Protein AF-A0A7S1MJF2-F1 (afdb_monomer)

pLDDT: mean 75.78, std 15.97, range [40.0, 96.31]

Sequence (184 aa):
GAPPPVQAIAEEGKEIEGSLAHVPQQLCPAKFTMPRGRCVLVLGGFDGRFGLASTELLQSPADPEAEPTFTLGPKMFAQHKACMAEHLVRQHSVLVPLSERWEESVELLSLATMKFRRCPMAPRSGGRRFQRIGCTSVHLDPTRIMVVGGHQQDGSKGDILVTTDILTQLPGASLKMAFAEGPR

Secondary structure (DSSP, 8-state):
-PPPPPPP-------------------PPEEEE-TTSSEEEEE--B-SSSBB--EEEEEPPSSTTSPPEEEE-PPPSS-BSS---EEEGGGTEEEEE--SSS--EEEEEETTTTEEEEEEPPPPTTS-----BS-EEEEEETTEEEEE--EEEETTEEEEP--EEEEEEPGGG-EEEEE-PPP-

Organism: Alexandrium catenella (NCBI:txid2925)

Foldseek 3Di:
DDDDDDDDDDDDDDDPPDPPDPPPPQQAWAWDQQPVRFWIKTAWADPPPWTAQWIWIWGHDPDVPDDIDIDTADGHPAGATNWYWDALPVQRWIWTDDDPDQQQWIWIQRPVVSDIDTAHEDADDPRDGDDFHNWYWDDPDNFKIKIAWGWDDPDPDTHTDRAIKIWGQDPPRHIYIDGDGDDD

Mean predicted aligned error: 10.36 Å

Solvent-accessible surface area (backbone atoms only — not comparable to full-atom values): 10786 Å² total; per-residue (Å²): 133,83,84,81,84,84,81,82,80,82,77,83,82,74,83,75,90,63,81,78,69,83,69,78,78,80,42,49,49,16,66,33,75,41,100,83,78,40,38,34,42,36,36,38,8,52,82,87,83,48,48,27,30,53,25,34,34,38,33,54,52,93,49,90,90,51,76,68,46,78,43,84,45,56,63,51,96,52,39,16,46,24,29,44,53,44,81,34,65,80,65,52,22,37,42,34,57,43,39,87,56,94,59,54,38,34,40,36,32,31,67,90,73,59,41,68,43,81,33,65,49,68,80,45,92,84,75,55,78,80,52,53,38,63,42,49,74,46,80,74,51,61,45,31,35,36,38,40,39,24,28,30,77,65,80,93,55,64,47,76,38,91,46,35,36,34,43,32,54,44,84,93,79,41,47,42,69,46,81,44,85,50,91,128

Radius of gyration: 20.45 Å; Cα contacts (8 Å, |Δi|>4): 393; chains: 1; bounding box: 60×44×56 Å

Structure (mmCIF, N/CA/C/O backbone):
data_AF-A0A7S1MJF2-F1
#
_entry.id   AF-A0A7S1MJF2-F1
#
loop_
_atom_site.group_PDB
_atom_site.id
_atom_site.type_symbol
_atom_site.label_atom_id
_atom_site.label_alt_id
_atom_site.label_comp_id
_atom_site.label_asym_id
_atom_site.label_entity_id
_atom_site.label_seq_id
_atom_site.pdbx_PDB_ins_code
_atom_site.Cartn_x
_atom_site.Cartn_y
_atom_site.Cartn_z
_atom_site.occupancy
_atom_site.B_iso_or_equiv
_atom_site.auth_seq_id
_atom_site.auth_comp_id
_atom_site.auth_asym_id
_atom_site.auth_atom_id
_atom_site.pdbx_PDB_model_num
ATOM 1 N N . GLY A 1 1 ? -46.650 7.176 -35.014 1.00 50.06 1 GLY A N 1
ATOM 2 C CA . GLY A 1 1 ? -45.814 8.231 -35.613 1.00 50.06 1 GLY A CA 1
ATOM 3 C C . GLY A 1 1 ? -44.376 7.920 -35.286 1.00 50.06 1 GLY A C 1
ATOM 4 O O . GLY A 1 1 ? -44.104 7.637 -34.127 1.00 50.06 1 GLY A O 1
ATOM 5 N N . ALA A 1 2 ? -43.504 7.860 -36.288 1.00 42.88 2 ALA A N 1
ATOM 6 C CA . ALA A 1 2 ? -42.084 7.588 -36.076 1.00 42.88 2 ALA A CA 1
ATOM 7 C C . ALA A 1 2 ? -41.372 8.837 -35.511 1.00 42.88 2 ALA A C 1
ATOM 9 O O . ALA A 1 2 ? -41.779 9.951 -35.854 1.00 42.88 2 ALA A O 1
ATOM 10 N N . PRO A 1 3 ? -40.350 8.675 -34.652 1.00 49.16 3 PRO A N 1
ATOM 11 C CA . PRO A 1 3 ? -39.577 9.798 -34.130 1.00 49.16 3 PRO A CA 1
ATOM 12 C C . PRO A 1 3 ? -38.726 10.449 -35.237 1.00 49.16 3 PRO A C 1
ATOM 14 O O . PRO A 1 3 ? -38.330 9.763 -36.184 1.00 49.16 3 PRO A O 1
ATOM 17 N N . PRO A 1 4 ? -38.445 11.761 -35.143 1.00 47.94 4 PRO A N 1
ATOM 18 C CA . PRO A 1 4 ? -37.639 12.458 -36.136 1.00 47.94 4 PRO A CA 1
ATOM 19 C C . PRO A 1 4 ? -36.162 12.026 -36.063 1.00 47.94 4 PRO A C 1
ATOM 21 O O . PRO A 1 4 ? -35.693 11.600 -35.004 1.00 47.94 4 PRO A O 1
ATOM 24 N N . PRO A 1 5 ? -35.416 12.136 -37.176 1.00 50.84 5 PRO A N 1
ATOM 25 C CA . PRO A 1 5 ? -34.014 11.750 -37.222 1.00 50.84 5 PRO A CA 1
ATOM 26 C C . PRO A 1 5 ? -33.146 12.735 -36.429 1.00 50.84 5 PRO A C 1
ATOM 28 O O . PRO A 1 5 ? -33.300 13.952 -36.536 1.00 50.84 5 PRO A O 1
ATOM 31 N N . VAL A 1 6 ? -32.211 12.190 -35.650 1.00 40.44 6 VAL A N 1
ATOM 32 C CA . VAL A 1 6 ? -31.196 12.951 -34.914 1.00 40.44 6 VAL A CA 1
ATOM 33 C C . VAL A 1 6 ? -30.112 13.387 -35.899 1.00 40.44 6 VAL A C 1
ATOM 35 O O . VAL A 1 6 ? -29.451 12.546 -36.506 1.00 40.44 6 VAL A O 1
ATOM 38 N N . GLN A 1 7 ? -29.931 14.696 -36.071 1.00 44.62 7 GLN A N 1
ATOM 39 C CA . GLN A 1 7 ? -28.803 15.246 -36.821 1.00 44.62 7 GLN A CA 1
ATOM 40 C C . GLN A 1 7 ? -27.549 15.208 -35.940 1.00 44.62 7 GLN A C 1
ATOM 42 O O . GLN A 1 7 ? -27.509 15.830 -34.880 1.00 44.62 7 GLN A O 1
ATOM 47 N N . ALA A 1 8 ? -26.536 14.457 -36.370 1.00 45.78 8 ALA A N 1
ATOM 48 C CA . ALA A 1 8 ? -25.221 14.458 -35.746 1.00 45.78 8 ALA A CA 1
ATOM 49 C C . ALA A 1 8 ? -24.462 15.719 -36.176 1.00 45.78 8 ALA A C 1
ATOM 51 O O . ALA A 1 8 ? -24.170 15.902 -37.358 1.00 45.78 8 ALA A O 1
ATOM 52 N N . ILE A 1 9 ? -24.156 16.587 -35.215 1.00 41.50 9 ILE A N 1
ATOM 53 C CA . ILE A 1 9 ? -23.247 17.715 -35.406 1.00 41.50 9 ILE A CA 1
ATOM 54 C C . ILE A 1 9 ? -21.837 17.165 -35.181 1.00 41.50 9 ILE A C 1
ATOM 56 O O . ILE A 1 9 ? -21.476 16.813 -34.060 1.00 41.50 9 ILE A O 1
ATOM 60 N N . ALA A 1 10 ? -21.069 17.024 -36.258 1.00 47.03 10 ALA A N 1
ATOM 61 C CA . ALA A 1 10 ? -19.642 16.750 -36.182 1.00 47.03 10 ALA A CA 1
ATOM 62 C C . ALA A 1 10 ? -18.919 18.086 -35.964 1.00 47.03 10 ALA A C 1
ATOM 64 O O . ALA A 1 10 ? -18.767 18.863 -36.903 1.00 47.03 10 ALA A O 1
ATOM 65 N N . GLU A 1 11 ? -18.516 18.376 -34.727 1.00 45.34 11 GLU A N 1
ATOM 66 C CA . GLU A 1 11 ? -17.557 19.451 -34.469 1.00 45.34 11 GLU A CA 1
ATOM 67 C C . GLU A 1 11 ? -16.138 18.909 -34.682 1.00 45.34 11 GLU A C 1
ATOM 69 O O . GLU A 1 11 ? -15.690 17.991 -33.992 1.00 45.34 11 GLU A O 1
ATOM 74 N N . GLU A 1 12 ? -15.446 19.459 -35.681 1.00 48.69 12 GLU A N 1
ATOM 75 C CA . GLU A 1 12 ? -14.027 19.216 -35.932 1.00 48.69 12 GLU A CA 1
ATOM 76 C C . GLU A 1 12 ? -13.197 19.671 -34.723 1.00 48.69 12 GLU A C 1
ATOM 78 O O . GLU A 1 12 ? -13.148 20.853 -34.372 1.00 48.69 12 GLU A O 1
ATOM 83 N N . GLY A 1 13 ? -12.532 18.707 -34.084 1.00 40.56 13 GLY A N 1
ATOM 84 C CA . GLY A 1 13 ? -11.628 18.937 -32.965 1.00 40.56 13 GLY A CA 1
ATOM 85 C C . GLY A 1 13 ? -10.406 19.738 -33.402 1.00 40.56 13 GLY A C 1
ATOM 86 O O . GLY A 1 13 ? -9.494 19.212 -34.034 1.00 40.56 13 GLY A O 1
ATOM 87 N N . LYS A 1 14 ? -10.380 21.018 -33.037 1.00 42.88 14 LYS A N 1
ATOM 88 C CA . LYS A 1 14 ? -9.203 21.874 -33.165 1.00 42.88 14 LYS A CA 1
ATOM 89 C C . LYS A 1 14 ? -8.199 21.476 -32.082 1.00 42.88 14 LYS A C 1
ATOM 91 O O . LYS A 1 14 ? -8.478 21.627 -30.894 1.00 42.88 14 LYS A O 1
ATOM 96 N N . GLU A 1 15 ? -7.055 20.946 -32.496 1.00 45.44 15 GLU A N 1
ATOM 97 C CA . GLU A 1 15 ? -5.956 20.565 -31.610 1.00 45.44 15 GLU A CA 1
ATOM 98 C C . GLU A 1 15 ? -5.414 21.829 -30.919 1.00 45.44 15 GLU A C 1
ATOM 100 O O . GLU A 1 15 ? -4.839 22.717 -31.550 1.00 45.44 15 GLU A O 1
ATOM 105 N N . ILE A 1 16 ? -5.686 21.969 -29.620 1.00 41.56 16 ILE A N 1
ATOM 106 C CA . ILE A 1 16 ? -5.152 23.066 -28.814 1.00 41.56 16 ILE A CA 1
ATOM 107 C C . ILE A 1 16 ? -3.738 22.653 -28.405 1.00 41.56 16 ILE A C 1
ATOM 109 O O . ILE A 1 16 ? -3.563 21.924 -27.430 1.00 41.56 16 ILE A O 1
ATOM 113 N N . GLU A 1 17 ? -2.726 23.142 -29.127 1.00 43.41 17 GLU A N 1
ATOM 114 C CA . GLU A 1 17 ? -1.324 23.162 -28.682 1.00 43.41 17 GLU A CA 1
ATOM 115 C C . GLU A 1 17 ? -1.162 24.148 -27.509 1.00 43.41 17 GLU A C 1
ATOM 117 O O . GLU A 1 17 ? -0.499 25.183 -27.576 1.00 43.41 17 GLU A O 1
ATOM 122 N N . GLY A 1 18 ? -1.832 23.853 -26.399 1.00 40.81 18 GLY A N 1
ATOM 123 C CA . GLY A 1 18 ? -1.566 24.481 -25.122 1.00 40.81 18 GLY A CA 1
ATOM 124 C C . GLY A 1 18 ? -0.350 23.796 -24.528 1.00 40.81 18 GLY A C 1
ATOM 125 O O . GLY A 1 18 ? -0.414 22.614 -24.200 1.00 40.81 18 GLY A O 1
ATOM 126 N N . SER A 1 19 ? 0.752 24.534 -24.379 1.00 46.97 19 SER A N 1
ATOM 127 C CA . SER A 1 19 ? 1.837 24.168 -23.466 1.00 46.97 19 SER A CA 1
ATOM 128 C C . SER A 1 19 ? 1.204 23.663 -22.169 1.00 46.97 19 SER A C 1
ATOM 130 O O . SER A 1 19 ? 0.533 24.433 -21.479 1.00 46.97 19 SER A O 1
ATOM 132 N N . LEU A 1 20 ? 1.335 22.357 -21.899 1.00 44.06 20 LEU A N 1
ATOM 133 C CA . LEU A 1 20 ? 0.886 21.715 -20.668 1.00 44.06 20 LEU A CA 1
ATOM 134 C C . LEU A 1 20 ? 1.673 22.359 -19.528 1.00 44.06 20 LEU A C 1
ATOM 136 O O . LEU A 1 20 ? 2.732 21.874 -19.127 1.00 44.06 20 LEU A O 1
ATOM 140 N N . ALA A 1 21 ? 1.174 23.497 -19.043 1.00 40.00 21 ALA A N 1
ATOM 141 C CA . ALA A 1 21 ? 1.627 24.109 -17.816 1.00 40.00 21 ALA A CA 1
ATOM 142 C C . ALA A 1 21 ? 1.657 22.993 -16.776 1.00 40.00 21 ALA A C 1
ATOM 144 O O . ALA A 1 21 ? 0.694 22.235 -16.661 1.00 40.00 21 ALA A O 1
ATOM 145 N N . HIS A 1 22 ? 2.799 22.844 -16.108 1.00 48.81 22 HIS A N 1
ATOM 146 C CA . HIS A 1 22 ? 3.070 21.776 -15.159 1.00 48.81 22 HIS A CA 1
ATOM 147 C C . HIS A 1 22 ? 1.998 21.798 -14.063 1.00 48.81 22 HIS A C 1
ATOM 149 O O . HIS A 1 22 ? 2.134 22.514 -13.074 1.00 48.81 22 HIS A O 1
ATOM 155 N N . VAL A 1 23 ? 0.898 21.066 -14.264 1.00 45.78 23 VAL A N 1
ATOM 156 C CA . VAL A 1 23 ? -0.109 20.852 -13.233 1.00 45.78 23 VAL A CA 1
ATOM 157 C C . VAL A 1 23 ? 0.635 20.081 -12.153 1.00 45.78 23 VAL A C 1
ATOM 159 O O . VAL A 1 23 ? 1.106 18.977 -12.446 1.00 45.78 23 VAL A O 1
ATOM 162 N N . PRO A 1 24 ? 0.822 20.644 -10.946 1.00 54.34 24 PRO A N 1
ATOM 163 C CA . PRO A 1 24 ? 1.480 19.914 -9.882 1.00 54.34 24 PRO A CA 1
ATOM 164 C C . PRO A 1 24 ? 0.668 18.642 -9.662 1.00 54.34 24 PRO A C 1
ATOM 166 O O . PRO A 1 24 ? -0.497 18.702 -9.270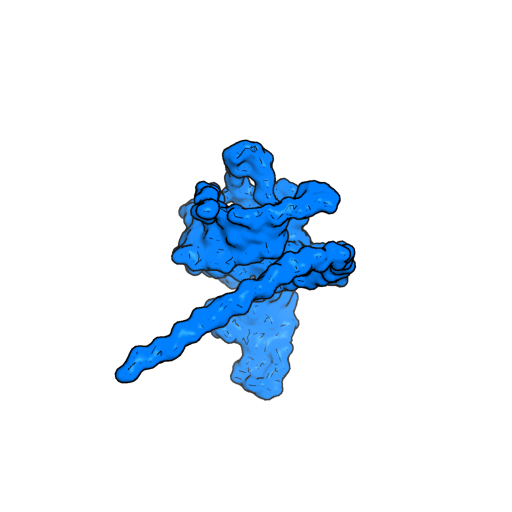 1.00 54.34 24 PRO A O 1
ATOM 169 N N . GLN A 1 25 ? 1.253 17.492 -10.003 1.00 58.00 25 GLN A N 1
ATOM 170 C CA . GLN A 1 25 ? 0.599 16.207 -9.813 1.00 58.00 25 GLN A CA 1
ATOM 171 C C . GLN A 1 25 ? 0.361 16.054 -8.313 1.00 58.00 25 GLN A C 1
ATOM 173 O O . GLN A 1 25 ? 1.292 15.825 -7.540 1.00 58.00 25 GLN A O 1
ATOM 178 N N . GLN A 1 26 ? -0.884 16.247 -7.884 1.00 60.16 26 GLN A N 1
ATOM 179 C CA . GLN A 1 26 ? -1.277 16.046 -6.501 1.00 60.16 26 GLN A CA 1
ATOM 180 C C . GLN A 1 26 ? -1.286 14.536 -6.246 1.00 60.16 26 GLN A C 1
ATOM 182 O O . GLN A 1 26 ? -2.265 13.840 -6.494 1.00 60.16 26 GLN A O 1
ATOM 187 N N . LEU A 1 27 ? -0.144 14.011 -5.810 1.00 73.50 27 LEU A N 1
ATOM 188 C CA . LEU A 1 27 ? 0.041 12.595 -5.517 1.00 73.50 27 LEU A CA 1
ATOM 189 C C . LEU A 1 27 ? -0.644 12.287 -4.179 1.00 73.50 27 LEU A C 1
ATOM 191 O O . LEU A 1 27 ? -0.117 12.591 -3.108 1.00 73.50 27 LEU A O 1
ATOM 195 N N . CYS A 1 28 ? -1.855 11.733 -4.243 1.00 77.12 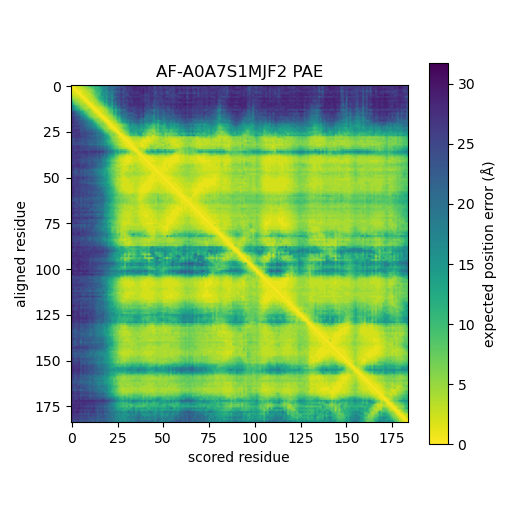28 CYS A N 1
ATOM 196 C CA . CYS A 1 28 ? -2.666 11.457 -3.060 1.00 77.12 28 CYS A CA 1
ATOM 197 C C . CYS A 1 28 ? -2.124 10.267 -2.242 1.00 77.12 28 CYS A C 1
ATOM 199 O O . CYS A 1 28 ? -1.581 9.320 -2.816 1.00 77.12 28 CYS A O 1
ATOM 201 N N . PRO A 1 29 ? -2.280 10.277 -0.906 1.00 82.06 29 PRO A N 1
ATOM 202 C CA . PRO A 1 29 ? -2.029 9.094 -0.088 1.00 82.06 29 PRO A CA 1
ATOM 203 C C . PRO A 1 29 ? -3.050 7.993 -0.403 1.00 82.06 29 PRO A C 1
ATOM 205 O O . PRO A 1 29 ? -4.180 8.286 -0.809 1.00 82.06 29 PRO A O 1
ATOM 208 N N . ALA A 1 30 ? -2.691 6.734 -0.139 1.00 85.19 30 ALA A N 1
ATOM 209 C CA . ALA A 1 30 ? -3.688 5.667 -0.165 1.00 85.19 30 ALA A CA 1
ATOM 210 C C . ALA A 1 30 ? -4.568 5.746 1.080 1.00 85.19 30 ALA A C 1
ATOM 212 O O . ALA A 1 30 ? -4.083 6.042 2.174 1.00 85.19 30 ALA A O 1
ATOM 213 N N . LYS A 1 31 ? -5.851 5.428 0.913 1.00 87.69 31 LYS A N 1
ATOM 214 C CA . LYS A 1 31 ? -6.825 5.341 2.002 1.00 87.69 31 LYS A CA 1
ATOM 215 C C . LYS A 1 31 ? -7.415 3.942 2.018 1.00 87.69 31 LYS A C 1
ATOM 217 O O . LYS A 1 31 ? -7.855 3.448 0.986 1.00 87.69 31 LYS A O 1
ATOM 222 N N . PHE A 1 32 ? -7.438 3.329 3.191 1.00 86.75 32 PHE A N 1
ATOM 223 C CA . PHE A 1 32 ? -7.916 1.971 3.385 1.00 86.75 32 PHE A CA 1
ATOM 224 C C . PHE A 1 32 ? -8.894 1.907 4.556 1.00 86.75 32 PHE A C 1
ATOM 226 O O . PHE A 1 32 ? -8.522 2.193 5.692 1.00 86.75 32 PHE A O 1
ATOM 233 N N . THR A 1 33 ? -10.138 1.501 4.311 1.00 87.88 33 THR A N 1
ATOM 234 C CA . THR A 1 33 ? -11.123 1.314 5.385 1.00 87.88 33 THR A CA 1
ATOM 235 C C . THR A 1 33 ? -10.930 -0.045 6.047 1.00 87.88 33 THR A C 1
ATOM 237 O O . THR A 1 33 ? -11.035 -1.090 5.408 1.00 87.88 33 THR A O 1
ATOM 240 N N . MET A 1 34 ? -10.688 -0.043 7.355 1.00 84.44 34 MET A N 1
ATOM 241 C CA . MET A 1 34 ? -10.517 -1.262 8.140 1.00 84.44 34 MET A CA 1
ATOM 242 C C . MET A 1 34 ? -11.833 -2.066 8.205 1.00 84.44 34 MET A C 1
ATOM 244 O O . MET A 1 34 ? -12.901 -1.460 8.305 1.00 84.44 34 MET A O 1
ATOM 248 N N . PRO A 1 35 ? -11.800 -3.416 8.272 1.00 78.50 35 PRO A N 1
ATOM 249 C CA . PRO A 1 35 ? -12.998 -4.272 8.214 1.00 78.50 35 PRO A CA 1
ATOM 250 C C . PRO A 1 35 ? -14.105 -4.011 9.254 1.00 78.50 35 PRO A C 1
ATOM 252 O O . PRO A 1 35 ? -15.201 -4.543 9.123 1.00 78.50 35 PRO A O 1
ATOM 255 N N . ARG A 1 36 ? -13.842 -3.217 10.301 1.00 79.88 36 ARG A N 1
ATOM 256 C CA . ARG A 1 36 ? -14.821 -2.836 11.339 1.00 79.88 36 ARG A CA 1
ATOM 257 C C . ARG A 1 36 ? -15.397 -1.422 11.166 1.00 79.88 36 ARG A C 1
ATOM 259 O O . ARG A 1 36 ? -16.063 -0.928 12.068 1.00 79.88 36 ARG A O 1
ATOM 266 N N . GLY A 1 37 ? -15.125 -0.756 10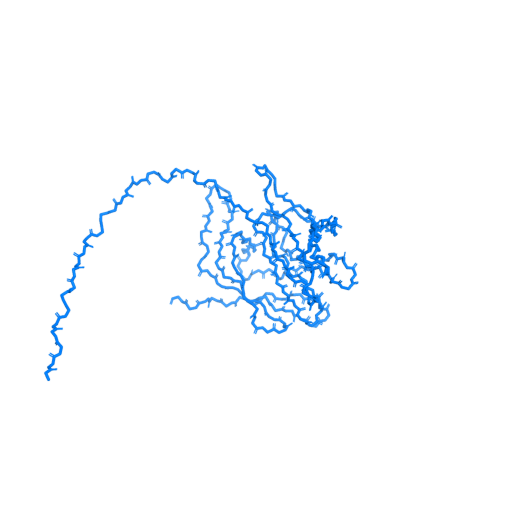.042 1.00 73.88 37 GLY A N 1
ATOM 267 C CA . GLY A 1 37 ? -15.859 0.431 9.579 1.00 73.88 37 GLY A CA 1
ATOM 268 C C . GLY A 1 37 ? -15.666 1.733 10.364 1.00 73.88 37 GLY A C 1
ATOM 269 O O . GLY A 1 37 ? -16.298 2.723 10.025 1.00 73.88 37 GLY A O 1
ATOM 270 N N . ARG A 1 38 ? -14.804 1.768 11.388 1.00 87.00 38 ARG A N 1
ATOM 271 C CA . ARG A 1 38 ? -14.543 2.979 12.199 1.00 87.00 38 ARG A CA 1
ATOM 272 C C . ARG A 1 38 ? -13.115 3.489 12.128 1.00 87.00 38 ARG A C 1
ATOM 274 O O . ARG A 1 38 ? -12.755 4.416 12.840 1.00 87.00 38 ARG A O 1
ATOM 281 N N . CYS A 1 39 ? -12.282 2.860 11.313 1.00 90.75 39 CYS A N 1
ATOM 282 C CA . CYS A 1 39 ? -10.904 3.279 11.170 1.00 90.75 39 CYS A CA 1
ATOM 283 C C . CYS A 1 39 ? -10.509 3.278 9.700 1.00 90.75 39 CYS A C 1
ATOM 285 O O . CYS A 1 39 ? -10.753 2.300 8.991 1.00 90.75 39 CYS A O 1
ATOM 287 N N . VAL A 1 40 ? -9.915 4.381 9.263 1.00 92.00 40 VAL A N 1
ATOM 288 C CA . VAL A 1 40 ? -9.300 4.530 7.952 1.00 92.00 40 VAL A CA 1
ATOM 289 C C . VAL A 1 40 ? -7.798 4.600 8.162 1.00 92.00 40 VAL A C 1
ATOM 291 O O . VAL A 1 40 ? -7.299 5.457 8.883 1.00 92.00 40 VAL A O 1
ATOM 294 N N . LEU A 1 41 ? -7.075 3.688 7.534 1.00 92.19 41 LEU A N 1
ATOM 295 C CA . LEU A 1 41 ? -5.628 3.720 7.465 1.00 92.19 41 LEU A CA 1
ATOM 296 C C . LEU A 1 41 ? -5.208 4.560 6.255 1.00 92.19 41 LEU A C 1
ATOM 298 O O . LEU A 1 41 ? -5.606 4.281 5.123 1.00 92.19 41 LEU A O 1
ATOM 302 N N . VAL A 1 42 ? -4.399 5.579 6.504 1.00 92.44 42 VAL A N 1
ATOM 303 C CA . VAL A 1 42 ? -3.786 6.452 5.504 1.00 92.44 42 VAL A CA 1
ATOM 304 C C . VAL A 1 42 ? -2.323 6.053 5.355 1.00 92.44 42 VAL A C 1
ATOM 306 O O . VAL A 1 42 ? -1.619 5.896 6.353 1.00 92.44 42 VAL A O 1
ATOM 309 N N . LEU A 1 43 ? -1.865 5.849 4.118 1.00 91.56 43 LEU A N 1
ATOM 310 C CA . LEU A 1 43 ? -0.525 5.328 3.829 1.00 91.56 43 LEU A CA 1
ATOM 311 C C . LEU A 1 43 ? 0.239 6.263 2.893 1.00 91.56 43 LEU A C 1
ATOM 313 O O . LEU A 1 43 ? -0.196 6.515 1.765 1.00 91.56 43 LEU A O 1
ATOM 317 N N . GLY A 1 44 ? 1.418 6.699 3.338 1.00 91.38 44 GLY A N 1
ATOM 318 C CA . GLY A 1 44 ? 2.366 7.472 2.541 1.00 91.38 44 GLY A CA 1
ATOM 319 C C . GLY A 1 44 ? 1.799 8.797 2.045 1.00 91.38 44 GLY A C 1
ATOM 320 O O . GLY A 1 44 ? 1.165 9.529 2.799 1.00 91.38 44 GLY A O 1
ATOM 321 N N . GLY A 1 45 ? 2.071 9.123 0.780 1.00 89.19 45 GLY A N 1
ATOM 322 C CA . GLY A 1 45 ? 1.700 10.397 0.164 1.00 89.19 45 GLY A CA 1
ATOM 323 C C . GLY A 1 45 ? 2.922 11.236 -0.204 1.00 89.19 45 GLY A C 1
ATOM 324 O O . GLY A 1 45 ? 4.054 10.756 -0.186 1.00 89.19 45 GLY A O 1
ATOM 325 N N . PHE A 1 46 ? 2.696 12.492 -0.572 1.00 87.88 46 PHE A N 1
ATOM 326 C CA . PHE A 1 46 ? 3.750 13.414 -0.987 1.00 87.88 46 PHE A CA 1
ATOM 327 C C . PHE A 1 46 ? 3.590 14.747 -0.258 1.00 87.88 46 PHE A C 1
ATOM 329 O O . PHE A 1 46 ? 2.530 15.362 -0.330 1.00 87.88 46 PHE A O 1
ATOM 336 N N . ASP A 1 47 ? 4.638 15.202 0.426 1.00 89.50 47 ASP A N 1
ATOM 337 C CA . ASP A 1 47 ? 4.630 16.466 1.183 1.00 89.50 47 ASP A CA 1
ATOM 338 C C . ASP A 1 47 ? 5.035 17.691 0.336 1.00 89.50 47 ASP A C 1
ATOM 340 O O . ASP A 1 47 ? 5.274 18.778 0.861 1.00 89.50 47 ASP A O 1
ATOM 344 N N . GLY A 1 48 ? 5.154 17.516 -0.984 1.00 88.38 48 GLY A N 1
ATOM 345 C CA . GLY A 1 48 ? 5.666 18.525 -1.912 1.00 88.38 48 GLY A CA 1
ATOM 346 C C . GLY A 1 48 ? 7.172 18.430 -2.170 1.00 88.38 48 GLY A C 1
ATOM 347 O O . GLY A 1 48 ? 7.660 19.039 -3.121 1.00 88.38 48 GLY A O 1
ATOM 348 N N . ARG A 1 49 ? 7.919 17.654 -1.375 1.00 87.81 49 ARG A N 1
ATOM 349 C CA . ARG A 1 49 ? 9.366 17.437 -1.545 1.00 87.81 49 ARG A CA 1
ATOM 350 C C . ARG A 1 49 ? 9.731 15.961 -1.620 1.00 87.81 49 ARG A C 1
ATOM 352 O O . ARG A 1 49 ? 10.478 15.560 -2.510 1.00 87.81 49 ARG A O 1
ATOM 359 N N . PHE A 1 50 ? 9.187 15.143 -0.728 1.00 86.38 50 PHE A N 1
ATOM 360 C CA . PHE A 1 50 ? 9.524 13.736 -0.566 1.00 86.38 50 PHE A CA 1
ATOM 361 C C . PHE A 1 50 ? 8.277 12.861 -0.485 1.00 86.38 50 PHE A C 1
ATOM 363 O O . PHE A 1 50 ? 7.207 13.276 -0.038 1.00 86.38 50 PHE A O 1
ATOM 370 N N . GLY A 1 51 ? 8.425 11.614 -0.937 1.00 86.12 51 GLY A N 1
ATOM 371 C CA . GLY A 1 51 ? 7.447 10.580 -0.624 1.00 86.12 51 GLY A CA 1
ATOM 372 C C . GLY A 1 51 ? 7.452 10.290 0.876 1.00 86.12 51 GLY A C 1
ATOM 373 O O . GLY A 1 51 ? 8.494 10.365 1.535 1.00 86.12 51 GLY A O 1
ATOM 374 N N . LEU A 1 52 ? 6.297 9.933 1.420 1.00 91.25 52 LEU A N 1
ATOM 375 C CA . LEU A 1 52 ? 6.148 9.642 2.839 1.00 91.25 52 LEU A CA 1
ATOM 376 C C . LEU A 1 52 ? 6.177 8.130 3.084 1.00 91.25 52 LEU A C 1
ATOM 378 O O . LEU A 1 52 ? 5.617 7.341 2.327 1.00 91.25 52 LEU A O 1
ATOM 382 N N . ALA A 1 53 ? 6.857 7.733 4.160 1.00 92.56 53 ALA A N 1
ATOM 383 C CA . ALA A 1 53 ? 6.845 6.365 4.695 1.00 92.56 53 ALA A CA 1
ATOM 384 C C . ALA A 1 53 ? 5.941 6.240 5.938 1.00 92.56 53 ALA A C 1
ATOM 386 O O . ALA A 1 53 ? 5.871 5.183 6.569 1.00 92.56 53 ALA A O 1
ATOM 387 N N . SER A 1 54 ? 5.319 7.347 6.350 1.00 93.50 54 SER A N 1
ATOM 388 C CA . SER A 1 54 ? 4.409 7.397 7.487 1.00 93.50 54 SER A CA 1
ATOM 389 C C . SER A 1 54 ? 3.085 6.726 7.149 1.00 93.50 54 SER A C 1
ATOM 391 O O . SER A 1 54 ? 2.667 6.650 5.991 1.00 93.50 54 SER A O 1
ATOM 393 N N . THR A 1 55 ? 2.421 6.251 8.194 1.00 94.69 55 THR A N 1
ATOM 394 C CA . THR A 1 55 ? 1.025 5.847 8.125 1.00 94.69 55 THR A CA 1
ATOM 395 C C . THR A 1 55 ? 0.287 6.459 9.299 1.00 94.69 55 THR A C 1
ATOM 397 O O . THR A 1 55 ? 0.879 6.718 10.351 1.00 94.69 55 THR A O 1
ATOM 400 N N . GLU A 1 56 ? -0.998 6.711 9.110 1.00 95.25 56 GLU A N 1
ATOM 401 C CA . GLU A 1 56 ? -1.861 7.304 10.122 1.00 95.25 56 GLU A CA 1
ATOM 402 C C . GLU A 1 56 ? -3.182 6.548 10.157 1.00 95.25 56 GLU A C 1
ATOM 404 O O . GLU A 1 56 ? -3.718 6.136 9.131 1.00 95.25 56 GLU A O 1
ATOM 409 N N . LEU A 1 57 ? -3.704 6.341 11.355 1.00 94.38 57 LEU A N 1
ATOM 410 C CA . LEU A 1 57 ? -5.008 5.747 11.587 1.00 94.38 57 LEU A CA 1
ATOM 411 C C . LEU A 1 57 ? -5.958 6.874 11.959 1.00 94.38 57 LEU A C 1
ATOM 413 O O . LEU A 1 57 ? -5.851 7.450 13.042 1.00 94.38 57 LEU A O 1
ATOM 417 N N . LEU A 1 58 ? -6.889 7.160 11.061 1.00 95.19 58 LEU A N 1
ATOM 418 C CA . LEU A 1 58 ? -8.024 8.026 11.311 1.00 95.19 58 LEU A CA 1
ATOM 419 C C . LEU A 1 58 ? -9.128 7.196 11.960 1.00 95.19 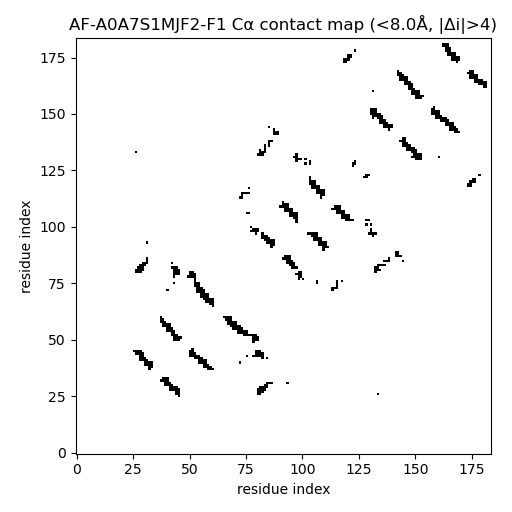58 LEU A C 1
ATOM 421 O O . LEU A 1 58 ? -9.642 6.260 11.347 1.00 95.19 58 LEU A O 1
ATOM 425 N N . GLN A 1 59 ? -9.486 7.512 13.196 1.00 94.00 59 GLN A N 1
ATOM 426 C CA . GLN A 1 59 ? -10.551 6.841 13.929 1.00 94.00 59 GLN A CA 1
ATOM 427 C C . GLN A 1 59 ? -11.795 7.726 13.945 1.00 94.00 59 GLN A C 1
ATOM 429 O O . GLN A 1 59 ? -11.759 8.865 14.404 1.00 94.00 59 GLN A O 1
ATOM 434 N N . SER A 1 60 ? -12.899 7.185 13.435 1.00 92.44 60 SER A N 1
ATOM 435 C CA . SER A 1 60 ? -14.213 7.805 13.555 1.00 92.44 60 SER A CA 1
ATOM 436 C C . SER A 1 60 ? -14.783 7.473 14.939 1.00 92.44 60 SER A C 1
ATOM 438 O O . SER A 1 60 ? -14.791 6.294 15.328 1.00 92.44 60 SER A O 1
ATOM 440 N N . PRO A 1 61 ? -15.219 8.483 15.705 1.00 91.31 61 PRO A N 1
ATOM 441 C CA . PRO A 1 61 ? -15.741 8.260 17.038 1.00 91.31 61 PRO A CA 1
ATOM 442 C C . PRO A 1 61 ? -17.089 7.539 16.991 1.00 91.31 61 PRO A C 1
ATOM 444 O O . PRO A 1 61 ? -17.775 7.484 15.973 1.00 91.31 61 PRO A O 1
ATOM 447 N N . ALA A 1 62 ? -17.456 6.923 18.116 1.00 89.50 62 ALA A N 1
ATOM 448 C CA . ALA A 1 62 ? -18.776 6.314 18.264 1.00 89.50 62 ALA A CA 1
ATOM 449 C C . ALA A 1 62 ? -19.885 7.372 18.385 1.00 89.50 62 ALA A C 1
ATOM 451 O O . ALA A 1 62 ? -21.011 7.118 17.966 1.00 89.50 62 ALA A O 1
ATOM 452 N N . ASP A 1 63 ? -19.546 8.512 18.983 1.00 92.19 63 ASP A N 1
ATOM 453 C CA . ASP A 1 63 ? -20.398 9.686 19.108 1.00 92.19 63 ASP A CA 1
ATOM 454 C C . ASP A 1 63 ? -20.250 10.547 17.841 1.00 92.19 63 ASP A C 1
ATOM 456 O O . ASP A 1 63 ? -19.119 10.930 17.533 1.00 92.19 63 ASP A O 1
ATOM 460 N N . PRO A 1 64 ? -21.331 10.827 17.089 1.00 90.19 64 PRO A N 1
ATOM 461 C CA . PRO A 1 64 ? -21.261 11.657 15.888 1.00 90.19 64 PRO A CA 1
ATOM 462 C C . PRO A 1 64 ? -20.843 13.110 16.159 1.00 90.19 64 PRO A C 1
ATOM 464 O O . PRO A 1 64 ? -20.387 13.766 15.228 1.00 90.19 64 PRO A O 1
ATOM 467 N N . GLU A 1 65 ? -20.971 13.599 17.396 1.00 94.75 65 GLU A N 1
ATOM 468 C CA . GLU A 1 65 ? -20.572 14.961 17.781 1.00 94.75 65 GLU A CA 1
ATOM 469 C C . GLU A 1 65 ? -19.097 15.054 18.199 1.00 94.75 65 GLU A C 1
ATOM 471 O O . GLU A 1 65 ? -18.557 16.146 18.375 1.00 94.75 65 GLU A O 1
ATOM 476 N N . ALA A 1 66 ? -18.423 13.916 18.382 1.00 95.00 66 ALA A N 1
ATOM 477 C CA . ALA A 1 66 ? -17.005 13.904 18.697 1.00 95.00 66 ALA A CA 1
ATOM 478 C C . ALA A 1 66 ? -16.149 14.083 17.432 1.00 95.00 66 ALA A C 1
ATOM 480 O O . ALA A 1 66 ? -16.485 13.622 16.341 1.00 95.00 66 ALA A O 1
ATOM 481 N N . GLU A 1 67 ? -14.987 14.709 17.600 1.00 95.06 67 GLU A N 1
ATOM 482 C CA . GLU A 1 67 ? -14.007 14.889 16.528 1.00 95.06 67 GLU A CA 1
ATOM 483 C C . GLU A 1 67 ? -13.260 13.577 16.225 1.00 95.06 67 GLU A C 1
ATOM 485 O O . GLU A 1 67 ? -12.943 12.807 17.144 1.00 95.06 67 GLU A O 1
ATOM 490 N N . PRO A 1 68 ? -12.930 13.296 14.952 1.00 94.31 68 PRO A N 1
ATOM 491 C CA . PRO A 1 68 ? -12.116 12.148 14.607 1.00 94.31 68 PRO A CA 1
ATOM 492 C C . PRO A 1 68 ? -10.677 12.324 15.096 1.00 94.31 68 PRO A C 1
ATOM 494 O O . PRO A 1 68 ? -10.108 13.415 15.074 1.00 94.31 68 PRO A O 1
ATOM 497 N N . THR A 1 69 ? -10.057 11.225 15.518 1.00 96.31 69 THR A N 1
ATOM 498 C CA . THR A 1 69 ? -8.691 11.243 16.049 1.00 96.31 69 THR A CA 1
ATOM 499 C C . THR A 1 69 ? -7.716 10.613 15.067 1.00 96.31 69 THR A C 1
ATOM 501 O O . THR A 1 69 ? -8.014 9.614 14.410 1.00 96.31 69 THR A O 1
ATOM 504 N N . PHE A 1 70 ? -6.522 11.197 14.976 1.00 95.69 70 PHE A N 1
ATOM 505 C CA . PHE A 1 70 ? -5.407 10.632 14.228 1.00 95.69 70 PHE A CA 1
ATOM 506 C C . PHE A 1 70 ? -4.415 10.007 15.199 1.00 95.69 70 PHE A C 1
ATOM 508 O O . PHE A 1 70 ? -4.013 10.621 16.187 1.00 95.69 70 PHE A O 1
ATOM 515 N N . THR A 1 71 ? -4.000 8.781 14.905 1.00 96.06 71 THR A N 1
ATOM 516 C CA . THR A 1 71 ? -2.918 8.113 15.630 1.00 96.06 71 THR A CA 1
ATOM 517 C C . THR A 1 71 ? -1.853 7.650 14.652 1.00 96.06 71 THR A C 1
ATOM 519 O O . THR A 1 71 ? -2.155 7.259 13.524 1.00 96.06 71 THR A O 1
ATOM 522 N N . LEU A 1 72 ? -0.589 7.709 15.073 1.00 96.06 72 LEU A N 1
ATOM 523 C CA . LEU A 1 72 ? 0.514 7.232 14.247 1.00 96.06 72 LEU A CA 1
ATOM 524 C C . LEU A 1 72 ? 0.388 5.721 14.050 1.00 96.06 72 LEU A C 1
ATOM 526 O O . LEU A 1 72 ? 0.268 4.960 15.011 1.00 96.06 72 LEU A O 1
ATOM 530 N N . GLY A 1 73 ? 0.421 5.297 12.792 1.00 94.12 73 GLY A N 1
ATOM 531 C CA . GLY A 1 73 ? 0.464 3.894 12.419 1.00 94.12 73 GLY A CA 1
ATOM 532 C C . GLY A 1 73 ? 1.900 3.369 12.286 1.00 94.12 73 GLY A C 1
ATOM 533 O O . GLY A 1 73 ? 2.880 4.082 12.536 1.00 94.12 73 GLY A O 1
ATOM 534 N N . PRO A 1 74 ? 2.060 2.097 11.892 1.00 94.12 74 PRO A N 1
ATOM 535 C CA . PRO A 1 74 ? 3.373 1.519 11.642 1.00 94.12 74 PRO A CA 1
ATOM 536 C C . PRO A 1 74 ? 4.068 2.183 10.454 1.00 94.12 74 PRO A C 1
ATOM 538 O O . PRO A 1 74 ? 3.442 2.550 9.464 1.00 94.12 74 PRO A O 1
ATOM 541 N N . LYS A 1 75 ? 5.391 2.301 10.519 1.00 93.62 75 LYS A N 1
ATOM 542 C CA . LYS A 1 75 ? 6.179 2.880 9.428 1.00 93.62 75 LYS A CA 1
ATOM 543 C C . LYS A 1 75 ? 6.367 1.864 8.296 1.00 93.62 75 LYS A C 1
ATOM 545 O O . LYS A 1 75 ? 6.708 0.712 8.567 1.00 93.62 75 LYS A O 1
ATOM 550 N N . MET A 1 76 ? 6.179 2.305 7.054 1.00 91.25 76 MET A N 1
ATOM 551 C CA . MET A 1 76 ? 6.544 1.536 5.860 1.00 91.25 76 MET A CA 1
ATOM 552 C C . MET A 1 76 ? 8.068 1.430 5.742 1.00 91.25 76 MET A C 1
ATOM 554 O O . MET A 1 76 ? 8.814 2.242 6.301 1.00 91.25 76 MET A O 1
ATOM 558 N N . PHE A 1 77 ? 8.553 0.427 5.019 1.00 89.31 77 PHE A N 1
ATOM 559 C CA . PHE A 1 77 ? 9.981 0.268 4.770 1.00 89.31 77 PHE A CA 1
ATOM 560 C C . PHE A 1 77 ? 10.519 1.285 3.768 1.00 89.31 77 PHE A C 1
ATOM 562 O O . PHE A 1 77 ? 11.706 1.613 3.832 1.00 89.31 77 PHE A O 1
ATOM 569 N N . ALA A 1 78 ? 9.684 1.756 2.846 1.00 86.31 78 ALA A N 1
ATOM 570 C CA . ALA A 1 78 ? 10.058 2.720 1.832 1.00 86.31 78 ALA A CA 1
ATOM 571 C C . ALA A 1 78 ? 9.143 3.953 1.829 1.00 86.31 78 ALA A C 1
ATOM 573 O O . ALA A 1 78 ? 8.069 3.991 2.426 1.00 86.31 78 ALA A O 1
ATOM 574 N N . GLN A 1 79 ? 9.625 5.008 1.177 1.00 87.38 79 GLN A N 1
ATOM 575 C CA . GLN A 1 79 ? 8.835 6.197 0.888 1.00 87.38 79 GLN A CA 1
ATOM 576 C C . GLN A 1 79 ? 8.008 5.950 -0.367 1.00 87.38 79 GLN A C 1
ATOM 578 O O . GLN A 1 79 ? 8.543 5.498 -1.383 1.00 87.38 79 GLN A O 1
ATOM 583 N N . HIS A 1 80 ? 6.726 6.285 -0.309 1.00 83.00 80 HIS A N 1
ATOM 584 C CA . HIS A 1 80 ? 5.806 6.039 -1.407 1.00 83.00 80 HIS A CA 1
ATOM 585 C C . HIS A 1 80 ? 5.079 7.320 -1.801 1.00 83.00 80 HIS A C 1
ATOM 587 O O . HIS A 1 80 ? 4.550 8.035 -0.950 1.00 83.00 80 HIS A O 1
ATOM 593 N N . LYS A 1 81 ? 5.035 7.576 -3.109 1.00 80.88 81 LYS A N 1
ATOM 594 C CA . LYS A 1 81 ? 4.230 8.624 -3.735 1.00 80.88 81 LYS A CA 1
ATOM 595 C C . LYS A 1 81 ? 3.084 7.963 -4.493 1.00 80.88 81 LYS A C 1
ATOM 597 O O . LYS A 1 81 ? 3.325 6.984 -5.190 1.00 80.88 81 LYS A O 1
ATOM 602 N N . ALA A 1 82 ? 1.867 8.497 -4.372 1.00 74.19 82 ALA A N 1
ATOM 603 C CA . ALA A 1 82 ? 0.664 7.913 -4.979 1.00 74.19 82 ALA A CA 1
ATOM 604 C C . ALA A 1 82 ? 0.506 6.419 -4.663 1.00 74.19 82 ALA A C 1
ATOM 606 O O . ALA A 1 82 ? 0.414 5.575 -5.557 1.00 74.19 82 ALA A O 1
ATOM 607 N N . CYS A 1 83 ? 0.511 6.115 -3.365 1.00 75.06 83 CYS A N 1
ATOM 608 C CA . CYS A 1 83 ? 0.251 4.776 -2.871 1.00 75.06 83 CYS A CA 1
ATOM 609 C C . CYS A 1 83 ? -1.129 4.305 -3.327 1.00 75.06 83 CYS A C 1
ATOM 611 O O . CYS A 1 83 ? -2.084 5.077 -3.416 1.00 75.06 83 CYS A O 1
ATOM 613 N N . MET A 1 84 ? -1.249 2.997 -3.452 1.00 81.25 84 MET A N 1
ATOM 614 C CA . MET A 1 84 ? -2.512 2.285 -3.558 1.00 81.25 84 MET A CA 1
ATOM 615 C C . MET A 1 84 ? -2.618 1.348 -2.351 1.00 81.25 84 MET A C 1
ATOM 617 O O . MET A 1 84 ? -1.595 0.949 -1.795 1.00 81.25 84 MET A O 1
ATOM 621 N N . ALA A 1 85 ? -3.827 1.033 -1.900 1.00 84.31 85 ALA A N 1
ATOM 622 C CA . ALA A 1 85 ? -4.029 0.153 -0.756 1.00 84.31 85 ALA A CA 1
ATOM 623 C C . ALA A 1 85 ? -5.245 -0.730 -0.984 1.00 84.31 85 ALA A C 1
ATOM 625 O O . ALA A 1 85 ? -6.346 -0.222 -1.163 1.00 84.31 85 ALA A O 1
ATOM 626 N N . GLU A 1 86 ? -5.046 -2.045 -0.939 1.00 83.75 86 GLU A N 1
ATOM 627 C CA . GLU A 1 86 ? -6.121 -3.012 -1.167 1.00 83.75 86 GLU A CA 1
ATOM 628 C C . GLU A 1 86 ? -6.156 -4.104 -0.112 1.00 83.75 86 GLU A C 1
ATOM 630 O O . GLU A 1 86 ? -5.111 -4.562 0.362 1.00 83.75 86 GLU A O 1
ATOM 635 N N . HIS A 1 87 ? -7.370 -4.554 0.219 1.00 83.25 87 HIS A N 1
ATOM 636 C CA . HIS A 1 87 ? -7.570 -5.628 1.186 1.00 83.25 87 HIS A CA 1
ATOM 637 C C . HIS A 1 87 ? -7.303 -6.989 0.541 1.00 83.25 87 HIS A C 1
ATOM 639 O O . HIS A 1 87 ? -7.974 -7.387 -0.410 1.00 83.25 87 HIS A O 1
ATOM 645 N N . LEU A 1 88 ? -6.396 -7.765 1.125 1.00 78.31 88 LEU A N 1
ATOM 646 C CA . LEU A 1 88 ? -6.265 -9.196 0.871 1.00 78.31 88 LEU A CA 1
ATOM 647 C C . LEU A 1 88 ? -6.949 -9.969 2.000 1.00 78.31 88 LEU A C 1
ATOM 649 O O . LEU A 1 88 ? -6.391 -10.165 3.085 1.00 78.31 88 LEU A O 1
ATOM 653 N N . VAL A 1 89 ? -8.182 -10.403 1.721 1.00 68.31 89 VAL A N 1
ATOM 654 C CA . VAL A 1 89 ? -9.120 -10.987 2.694 1.00 68.31 89 VAL A CA 1
ATOM 655 C C . VAL A 1 89 ? -8.533 -12.192 3.431 1.00 68.31 89 VAL A C 1
ATOM 657 O O . VAL A 1 89 ? -8.722 -12.315 4.637 1.00 68.31 89 VAL A O 1
ATOM 660 N N . ARG A 1 90 ? -7.775 -13.066 2.752 1.00 66.69 90 ARG A N 1
ATOM 661 C CA . ARG A 1 90 ? -7.240 -14.292 3.376 1.00 66.69 90 ARG A CA 1
ATOM 662 C C . ARG A 1 90 ? -6.207 -14.053 4.476 1.00 66.69 90 ARG A C 1
ATOM 664 O O . ARG A 1 90 ? -5.968 -14.962 5.264 1.00 66.69 90 ARG A O 1
ATOM 671 N N . GLN A 1 91 ? -5.574 -12.884 4.519 1.00 62.91 91 GLN A N 1
ATOM 672 C CA . GLN A 1 91 ? -4.507 -12.601 5.485 1.00 62.91 91 GLN A CA 1
ATOM 673 C C . GLN A 1 91 ? -4.761 -11.350 6.316 1.00 62.91 91 GLN A C 1
ATOM 675 O O . GLN A 1 91 ? -3.854 -10.925 7.031 1.00 62.91 91 GLN A O 1
ATOM 680 N N . HIS A 1 92 ? -5.950 -10.742 6.204 1.00 70.38 92 HIS A N 1
ATOM 681 C CA . HIS A 1 92 ? -6.222 -9.426 6.781 1.00 70.38 92 HIS A CA 1
ATOM 682 C C . HIS A 1 92 ? -5.056 -8.477 6.514 1.00 70.38 92 HIS A C 1
ATOM 684 O O . HIS A 1 92 ? -4.459 -7.940 7.446 1.00 70.38 92 HIS A O 1
ATOM 690 N N . SER A 1 93 ? -4.631 -8.401 5.254 1.00 76.19 93 SER A N 1
ATOM 691 C CA . SER A 1 93 ? -3.435 -7.655 4.885 1.00 76.19 93 SER A CA 1
ATOM 692 C C . SER A 1 93 ? -3.759 -6.543 3.909 1.00 76.19 93 SER A C 1
ATOM 694 O O . SER A 1 93 ? -4.647 -6.701 3.073 1.00 76.19 93 SER A O 1
ATOM 696 N N . VAL A 1 94 ? -3.035 -5.433 4.019 1.00 72.00 94 VAL A N 1
ATOM 697 C CA . VAL A 1 94 ? -3.102 -4.331 3.056 1.00 72.00 94 VAL A CA 1
ATOM 698 C C . VAL A 1 94 ? -1.885 -4.409 2.156 1.00 72.00 94 VAL A C 1
ATOM 700 O O . VAL A 1 94 ? -0.754 -4.456 2.643 1.00 72.00 94 VAL A O 1
ATOM 703 N N . LEU A 1 95 ? -2.131 -4.453 0.853 1.00 74.06 95 LEU A N 1
ATOM 704 C CA . LEU A 1 95 ? -1.098 -4.421 -0.170 1.00 74.06 95 LEU A CA 1
ATOM 705 C C . LEU A 1 95 ? -0.793 -2.971 -0.556 1.00 74.06 95 LEU A C 1
ATOM 707 O O . LEU A 1 95 ? -1.691 -2.283 -1.032 1.00 74.06 95 LEU A O 1
ATOM 711 N N . VAL A 1 96 ? 0.463 -2.544 -0.411 1.00 71.69 96 VAL A N 1
ATOM 712 C CA . VAL A 1 96 ? 0.940 -1.224 -0.852 1.00 71.69 96 VAL A CA 1
ATOM 713 C C . VAL A 1 96 ? 1.961 -1.405 -1.975 1.00 71.69 96 VAL A C 1
ATOM 715 O O . VAL A 1 96 ? 3.122 -1.725 -1.693 1.00 71.69 96 VAL A O 1
ATOM 718 N N . PRO A 1 97 ? 1.575 -1.270 -3.257 1.00 64.50 97 PRO A N 1
ATOM 719 C CA . PRO A 1 97 ? 2.534 -1.377 -4.339 1.00 64.50 97 PRO A CA 1
ATOM 720 C C . PRO A 1 97 ? 3.487 -0.174 -4.355 1.00 64.50 97 PRO A C 1
ATOM 722 O O . PRO A 1 97 ? 3.078 0.978 -4.438 1.00 64.50 97 PRO A O 1
ATOM 725 N N . LEU A 1 98 ? 4.763 -0.552 -4.292 1.00 64.25 98 LEU A N 1
ATOM 726 C CA . LEU A 1 98 ? 5.998 0.049 -4.792 1.00 64.25 98 LEU A CA 1
ATOM 727 C C . LEU A 1 98 ? 6.372 1.499 -4.496 1.00 64.25 98 LEU A C 1
ATOM 729 O O . LEU A 1 98 ? 5.609 2.453 -4.603 1.00 64.25 98 LEU A O 1
ATOM 733 N N . SER A 1 99 ? 7.651 1.610 -4.150 1.00 59.50 99 SER A N 1
ATOM 734 C CA . SER A 1 99 ? 8.379 2.832 -3.848 1.00 59.50 99 SER A CA 1
ATOM 735 C C . SER A 1 99 ? 9.056 3.404 -5.092 1.00 59.50 99 SER A C 1
ATOM 737 O O . SER A 1 99 ? 9.218 2.719 -6.099 1.00 59.50 99 SER A O 1
ATOM 739 N N . GLU A 1 100 ? 9.542 4.638 -4.990 1.00 62.00 100 GLU A N 1
ATOM 740 C CA . GLU A 1 100 ? 10.369 5.267 -6.030 1.00 62.00 100 GLU A CA 1
ATOM 741 C C . GLU A 1 100 ? 11.733 4.592 -6.220 1.00 62.00 100 GLU A C 1
ATOM 743 O O . GLU A 1 100 ? 12.416 4.826 -7.217 1.00 62.00 100 GLU A O 1
ATOM 748 N N . ARG A 1 101 ? 12.171 3.782 -5.249 1.00 61.06 101 ARG A N 1
ATOM 749 C CA . ARG A 1 101 ? 13.440 3.068 -5.334 1.00 61.06 101 ARG A CA 1
ATOM 750 C C . ARG A 1 101 ? 13.215 1.705 -5.965 1.00 61.06 101 ARG A C 1
ATOM 752 O O . ARG A 1 101 ? 12.244 1.023 -5.660 1.00 61.06 101 ARG A O 1
ATOM 759 N N . TRP A 1 102 ? 14.179 1.329 -6.799 1.00 55.31 102 TRP A N 1
ATOM 760 C CA . TRP A 1 102 ? 14.303 0.136 -7.643 1.00 55.31 102 TRP A CA 1
ATOM 761 C C . TRP A 1 102 ? 14.129 -1.239 -6.967 1.00 55.31 102 TRP A C 1
ATOM 763 O O . TRP A 1 102 ? 14.500 -2.254 -7.554 1.00 55.31 102 TRP 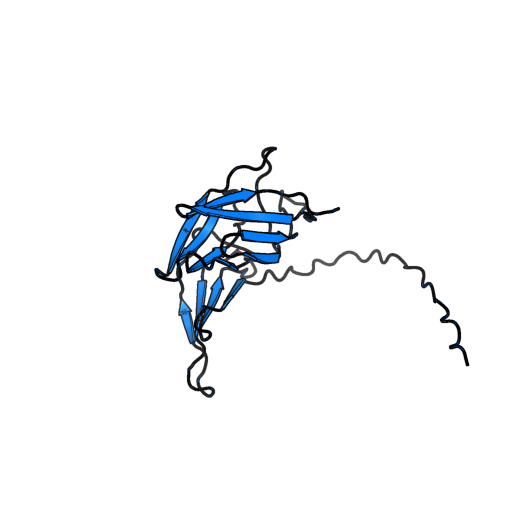A O 1
ATOM 773 N N . GLU A 1 103 ? 13.633 -1.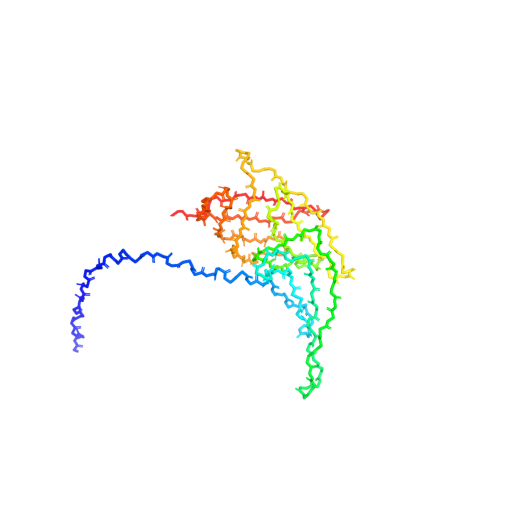299 -5.736 1.00 62.31 103 GLU A N 1
ATOM 774 C CA . GLU A 1 103 ? 13.360 -2.548 -5.045 1.00 62.31 103 GLU A CA 1
ATOM 775 C C . GLU A 1 103 ? 12.039 -3.122 -5.564 1.00 62.31 103 GLU A C 1
ATOM 777 O O . GLU A 1 103 ? 10.962 -2.580 -5.317 1.00 62.31 103 GLU A O 1
ATOM 782 N N . GLU A 1 104 ? 12.135 -4.241 -6.283 1.00 69.94 104 GLU A N 1
ATOM 783 C CA . GLU A 1 104 ? 11.016 -5.060 -6.755 1.00 69.94 104 GLU A CA 1
ATOM 784 C C . GLU A 1 104 ? 10.309 -5.739 -5.568 1.00 69.94 104 GLU A C 1
ATOM 786 O O . GLU A 1 104 ? 10.287 -6.962 -5.436 1.00 69.94 104 GLU A O 1
ATOM 791 N N . SER A 1 105 ? 9.740 -4.952 -4.658 1.00 72.31 105 SER A N 1
ATOM 792 C CA . SER A 1 105 ? 9.032 -5.475 -3.498 1.00 72.31 105 SER A CA 1
ATOM 793 C C . SER A 1 105 ? 7.721 -4.751 -3.257 1.00 72.31 105 SER A C 1
ATOM 795 O O . SER A 1 105 ? 7.604 -3.541 -3.427 1.00 72.31 105 SER A O 1
ATOM 797 N N . VAL A 1 106 ? 6.724 -5.519 -2.840 1.00 82.44 106 VAL A N 1
ATOM 798 C CA . VAL A 1 106 ? 5.470 -4.978 -2.330 1.00 82.44 106 VAL A CA 1
ATOM 799 C C . VAL A 1 106 ? 5.515 -5.010 -0.816 1.00 82.44 106 VAL A C 1
ATOM 801 O O . VAL A 1 106 ? 6.031 -5.963 -0.229 1.00 82.44 106 VAL A O 1
ATOM 804 N N . GLU A 1 107 ? 4.953 -4.000 -0.169 1.00 87.00 107 GLU A N 1
ATOM 805 C CA . GLU A 1 107 ? 4.789 -4.021 1.275 1.00 87.00 107 GLU A CA 1
ATOM 806 C C . GLU A 1 107 ? 3.414 -4.578 1.640 1.00 87.00 107 GLU A C 1
ATOM 808 O O . GLU A 1 107 ? 2.381 -4.146 1.127 1.00 87.00 107 GLU A O 1
ATOM 813 N N . LEU A 1 108 ? 3.412 -5.577 2.522 1.00 87.75 108 LEU A N 1
ATOM 814 C CA . LEU A 1 108 ? 2.206 -6.160 3.094 1.00 87.75 108 LEU A CA 1
ATOM 815 C C . LEU A 1 108 ? 2.098 -5.741 4.553 1.00 87.75 108 LEU A C 1
ATOM 817 O O . LEU A 1 108 ? 2.947 -6.117 5.363 1.00 87.75 108 LEU A O 1
ATOM 821 N N . LEU A 1 109 ? 1.047 -5.004 4.896 1.00 90.12 109 LEU A N 1
ATOM 822 C CA . LEU A 1 109 ? 0.702 -4.721 6.284 1.00 90.12 109 LEU A CA 1
ATOM 823 C C . LEU A 1 109 ? -0.197 -5.824 6.825 1.00 90.12 109 LEU A C 1
ATOM 825 O O . LEU A 1 109 ? -1.315 -5.965 6.348 1.00 90.12 109 LEU A O 1
ATOM 829 N N . SER A 1 110 ? 0.233 -6.536 7.862 1.00 88.38 110 SER A N 1
ATOM 830 C CA . SER A 1 110 ? -0.664 -7.396 8.642 1.00 88.38 110 SER A CA 1
ATOM 831 C C . SER A 1 110 ? -1.520 -6.534 9.571 1.00 88.38 110 SER A C 1
ATOM 833 O O . SER A 1 110 ? -0.982 -5.899 10.478 1.00 88.38 110 SER A O 1
ATOM 835 N N . LEU A 1 111 ? -2.844 -6.531 9.391 1.00 87.56 111 LEU A N 1
ATOM 836 C CA . LEU A 1 111 ? -3.762 -5.751 10.232 1.00 87.56 111 LEU A CA 1
ATOM 837 C C . LEU A 1 111 ? -3.869 -6.298 11.662 1.00 87.56 111 LEU A C 1
ATOM 839 O O . LEU A 1 111 ? -4.190 -5.556 12.583 1.00 87.56 111 LEU A O 1
ATOM 843 N N . ALA A 1 112 ? -3.582 -7.587 11.864 1.00 87.81 112 ALA A N 1
ATOM 844 C CA . ALA A 1 112 ? -3.599 -8.199 13.192 1.00 87.81 112 ALA A CA 1
ATOM 845 C C . ALA A 1 112 ? -2.414 -7.745 14.057 1.00 87.81 112 ALA A C 1
ATOM 847 O O . ALA A 1 112 ? -2.538 -7.616 15.270 1.00 87.81 112 ALA A O 1
ATOM 848 N N . THR A 1 113 ? -1.255 -7.520 13.435 1.00 91.38 113 THR A N 1
ATOM 849 C CA . THR A 1 113 ? -0.013 -7.171 14.144 1.00 91.38 113 THR A CA 1
ATOM 850 C C . THR A 1 113 ? 0.409 -5.725 13.937 1.00 91.38 113 THR A C 1
ATOM 852 O O . THR A 1 113 ? 1.341 -5.281 14.603 1.00 91.38 113 THR A O 1
ATOM 855 N N . MET A 1 114 ? -0.235 -5.014 13.007 1.00 92.00 114 MET A N 1
ATOM 856 C CA . MET A 1 114 ? 0.174 -3.701 12.513 1.00 92.00 114 MET A CA 1
ATOM 857 C C . MET A 1 114 ? 1.666 -3.668 12.160 1.00 92.00 114 MET A C 1
ATOM 859 O O . MET A 1 114 ? 2.390 -2.751 12.528 1.00 92.00 114 MET A O 1
ATOM 863 N N . LYS A 1 115 ? 2.154 -4.706 11.470 1.00 92.38 115 LYS A N 1
ATOM 864 C CA . LYS A 1 115 ? 3.549 -4.797 11.018 1.00 92.38 115 LYS A CA 1
ATOM 865 C C . LYS A 1 115 ? 3.611 -4.972 9.513 1.00 92.38 115 LYS A C 1
ATOM 867 O O . LYS A 1 115 ? 2.937 -5.846 8.963 1.00 92.38 115 LYS A O 1
ATOM 872 N N . PHE A 1 116 ? 4.455 -4.166 8.878 1.00 90.12 116 PHE A N 1
ATOM 873 C CA . PHE A 1 116 ? 4.814 -4.354 7.484 1.00 90.12 116 PHE A CA 1
ATOM 874 C C . PHE A 1 116 ? 5.789 -5.515 7.329 1.00 90.12 116 PHE A C 1
ATOM 876 O O . PHE A 1 116 ? 6.659 -5.755 8.170 1.00 90.12 116 PHE A O 1
ATOM 883 N N . ARG A 1 117 ? 5.685 -6.198 6.194 1.00 88.06 117 ARG A N 1
ATOM 884 C CA . ARG A 1 117 ? 6.703 -7.113 5.689 1.00 88.06 117 ARG A CA 1
ATOM 885 C C . ARG A 1 117 ? 6.894 -6.869 4.199 1.00 88.06 117 ARG A C 1
ATOM 887 O O . ARG A 1 117 ? 5.915 -6.767 3.462 1.00 88.06 117 ARG A O 1
ATOM 894 N N . ARG A 1 118 ? 8.149 -6.845 3.753 1.00 85.31 118 ARG A N 1
ATOM 895 C CA . ARG A 1 118 ? 8.474 -6.838 2.325 1.00 85.31 118 ARG A CA 1
ATOM 896 C C . ARG A 1 118 ? 8.160 -8.194 1.713 1.00 85.31 118 ARG A C 1
ATOM 898 O O . ARG A 1 118 ? 8.556 -9.232 2.245 1.00 85.31 118 ARG A O 1
ATOM 905 N N . CYS A 1 119 ? 7.467 -8.180 0.590 1.00 77.81 119 CYS A N 1
ATOM 906 C CA . CYS A 1 119 ? 7.253 -9.347 -0.234 1.00 77.81 119 CYS A CA 1
ATOM 907 C C . CYS A 1 119 ? 8.047 -9.167 -1.531 1.00 77.81 119 CYS A C 1
ATOM 909 O O . CYS A 1 119 ? 7.732 -8.246 -2.291 1.00 77.81 119 CYS A O 1
ATOM 911 N N . PRO A 1 120 ? 9.089 -9.982 -1.774 1.00 74.00 120 PRO A N 1
ATOM 912 C CA . PRO A 1 120 ? 9.829 -9.909 -3.022 1.00 74.00 120 PRO A CA 1
ATOM 913 C C . PRO A 1 120 ? 8.894 -10.247 -4.180 1.00 74.00 120 PRO A C 1
ATOM 915 O O . PRO A 1 120 ? 8.091 -11.178 -4.091 1.00 74.00 120 PRO A O 1
ATOM 918 N N . MET A 1 121 ? 9.000 -9.490 -5.263 1.00 72.62 121 MET A N 1
ATOM 919 C CA . MET A 1 121 ? 8.310 -9.802 -6.502 1.00 72.62 121 MET A CA 1
ATOM 920 C C . MET A 1 121 ? 9.213 -10.638 -7.397 1.00 72.62 121 MET A C 1
ATOM 922 O O . MET A 1 121 ? 10.423 -10.431 -7.456 1.00 72.62 121 MET A O 1
ATOM 926 N N . ALA A 1 122 ? 8.618 -11.594 -8.107 1.00 68.31 122 ALA A N 1
ATOM 927 C CA . ALA A 1 122 ? 9.334 -12.291 -9.162 1.00 68.31 122 ALA A CA 1
ATOM 928 C C . ALA A 1 122 ? 9.683 -11.296 -10.292 1.00 68.31 122 ALA A C 1
ATOM 930 O O . ALA A 1 122 ? 8.822 -10.479 -10.645 1.00 68.31 122 ALA A O 1
ATOM 931 N N . PRO A 1 123 ? 10.885 -11.385 -10.889 1.00 66.56 123 PRO A N 1
ATOM 932 C CA . PRO A 1 123 ? 11.257 -10.554 -12.029 1.00 66.56 123 PRO A CA 1
ATOM 933 C C . PRO A 1 123 ? 10.266 -10.732 -13.184 1.00 66.56 123 PRO A C 1
ATOM 935 O O . PRO A 1 123 ? 9.815 -11.852 -13.453 1.00 66.56 123 PRO A O 1
ATOM 938 N N . ARG A 1 124 ? 9.950 -9.656 -13.919 1.00 67.75 124 ARG A N 1
ATOM 939 C CA . ARG A 1 124 ? 9.214 -9.797 -15.187 1.00 67.75 124 ARG A CA 1
ATOM 940 C C . ARG A 1 124 ? 10.076 -10.540 -16.204 1.00 67.75 124 ARG A C 1
ATOM 942 O O . ARG A 1 124 ? 11.278 -10.292 -16.326 1.00 67.75 124 ARG A O 1
ATOM 949 N N . SER A 1 125 ? 9.433 -11.373 -17.020 1.00 62.09 125 SER A N 1
ATOM 950 C CA . SER A 1 125 ? 10.017 -11.848 -18.275 1.00 62.09 125 SER A CA 1
ATOM 951 C C . SER A 1 125 ? 10.442 -10.632 -19.108 1.00 62.09 125 SER A C 1
ATOM 953 O O . SER A 1 125 ? 9.617 -9.775 -19.419 1.00 62.09 125 SER A O 1
ATOM 955 N N . GLY A 1 126 ? 11.740 -10.523 -19.404 1.00 67.38 126 GLY A N 1
ATOM 956 C CA . GLY A 1 126 ? 12.323 -9.375 -20.109 1.00 67.38 126 GLY A CA 1
ATOM 957 C C . GLY A 1 126 ? 13.049 -8.352 -19.225 1.00 67.38 126 GLY A C 1
ATOM 958 O O . GLY A 1 126 ? 13.459 -7.317 -19.737 1.00 67.38 126 GLY A O 1
ATOM 959 N N . GLY A 1 127 ? 13.215 -8.608 -17.920 1.00 64.94 127 GLY A N 1
ATOM 960 C CA . GLY A 1 127 ? 14.101 -7.824 -17.043 1.00 64.94 127 GLY A CA 1
ATOM 961 C C . GLY A 1 127 ? 13.640 -6.393 -16.739 1.00 64.94 127 GLY A C 1
ATOM 962 O O . GLY A 1 127 ? 14.365 -5.640 -16.091 1.00 64.94 127 GLY A O 1
ATOM 963 N N . ARG A 1 128 ? 12.443 -5.997 -17.189 1.00 61.38 128 ARG A N 1
ATOM 964 C CA . ARG A 1 128 ? 11.859 -4.696 -16.851 1.00 61.38 128 ARG A CA 1
ATOM 965 C C . ARG A 1 128 ? 11.350 -4.710 -15.413 1.00 61.38 128 ARG A C 1
ATOM 967 O O . ARG A 1 128 ? 10.506 -5.534 -15.057 1.00 61.38 128 ARG A O 1
ATOM 974 N N . ARG A 1 129 ? 11.853 -3.770 -14.614 1.00 68.50 129 ARG A N 1
ATOM 975 C CA . ARG A 1 129 ? 11.445 -3.560 -13.222 1.00 68.50 129 ARG A CA 1
ATOM 976 C C . ARG A 1 129 ? 9.984 -3.131 -13.162 1.00 68.50 129 ARG A C 1
ATOM 978 O O . ARG A 1 129 ? 9.498 -2.411 -14.032 1.00 68.50 129 ARG A O 1
ATOM 985 N N . PHE A 1 130 ? 9.283 -3.574 -12.128 1.00 65.25 130 PHE A N 1
ATOM 986 C CA . PHE A 1 130 ? 7.931 -3.108 -11.856 1.00 65.25 130 PHE A CA 1
ATOM 987 C C . PHE A 1 130 ? 8.041 -1.762 -11.137 1.00 65.25 130 PHE A C 1
ATOM 989 O O . PHE A 1 130 ? 8.506 -1.711 -10.003 1.00 65.25 130 PHE A O 1
ATOM 996 N N . GLN A 1 131 ? 7.669 -0.673 -11.805 1.00 75.81 131 GLN A N 1
ATOM 997 C CA . GLN A 1 131 ? 7.524 0.641 -11.186 1.00 75.81 131 GLN A CA 1
ATOM 998 C C . GLN A 1 131 ? 6.267 1.277 -11.763 1.00 75.81 131 GLN A C 1
ATOM 1000 O O . GLN A 1 131 ? 6.219 1.614 -12.944 1.00 75.81 131 GLN A O 1
ATOM 1005 N N . ARG A 1 132 ? 5.229 1.375 -10.931 1.00 80.94 132 ARG A N 1
ATOM 1006 C CA . ARG A 1 132 ? 3.963 2.017 -11.275 1.00 80.94 132 ARG A CA 1
ATOM 1007 C C . ARG A 1 132 ? 3.652 3.060 -10.224 1.00 80.94 132 ARG A C 1
ATOM 1009 O O . ARG A 1 132 ? 3.499 2.721 -9.057 1.00 80.94 132 ARG A O 1
ATOM 1016 N N . ILE A 1 133 ? 3.528 4.303 -10.647 1.00 81.12 133 ILE A N 1
ATOM 1017 C CA . ILE A 1 133 ? 3.062 5.403 -9.809 1.00 81.12 133 ILE A CA 1
ATOM 1018 C C . ILE A 1 133 ? 1.694 5.837 -10.346 1.00 81.12 133 ILE A C 1
ATOM 1020 O O . ILE A 1 133 ? 1.460 5.817 -11.557 1.00 81.12 133 ILE A O 1
ATOM 1024 N N . GLY A 1 134 ? 0.760 6.182 -9.457 1.00 82.12 134 GLY A N 1
ATOM 1025 C CA . GLY A 1 134 ? -0.585 6.615 -9.858 1.00 82.12 134 GLY A CA 1
ATOM 1026 C C . GLY A 1 134 ? -1.378 5.547 -10.618 1.00 82.12 134 GLY A C 1
ATOM 1027 O O . GLY A 1 134 ? -2.213 5.878 -11.455 1.00 82.12 134 GLY A O 1
ATOM 1028 N N . CYS A 1 135 ? -1.081 4.269 -10.377 1.00 86.81 135 CYS A N 1
ATOM 1029 C CA . CYS A 1 135 ? -1.912 3.175 -10.863 1.00 86.81 135 CYS A CA 1
ATOM 1030 C C . CYS A 1 135 ? -3.200 3.070 -10.038 1.00 86.81 135 CYS A C 1
ATOM 1032 O O . CYS A 1 135 ? -3.297 3.600 -8.930 1.00 86.81 135 CYS A O 1
ATOM 1034 N N . THR A 1 136 ? -4.187 2.374 -10.589 1.00 87.25 136 THR A N 1
ATOM 1035 C CA . THR A 1 136 ? -5.393 1.978 -9.861 1.00 87.25 136 THR A CA 1
ATOM 1036 C C . THR A 1 136 ? -5.388 0.471 -9.645 1.00 87.25 136 THR A C 1
ATOM 1038 O O . THR A 1 136 ? -4.730 -0.267 -10.384 1.00 87.25 136 THR A O 1
ATOM 1041 N N . SER A 1 137 ? -6.138 0.003 -8.656 1.00 87.31 137 SER A N 1
ATOM 1042 C CA . SER A 1 137 ? -6.395 -1.414 -8.445 1.00 87.31 137 SER A CA 1
ATOM 1043 C C . SER A 1 137 ? -7.859 -1.734 -8.361 1.00 87.31 137 SER A C 1
ATOM 1045 O O . SER A 1 137 ? -8.692 -0.913 -7.993 1.00 87.31 137 SER A O 1
ATOM 1047 N N . VAL A 1 138 ? -8.134 -3.003 -8.621 1.00 87.75 138 VAL A N 1
ATOM 1048 C CA . VAL A 1 138 ? -9.388 -3.624 -8.259 1.00 87.75 138 VAL A CA 1
ATOM 1049 C C . VAL A 1 138 ? -9.121 -4.998 -7.666 1.00 87.75 138 VAL A C 1
ATOM 1051 O O . VAL A 1 138 ? -8.324 -5.793 -8.175 1.00 87.75 138 VAL A O 1
ATOM 1054 N N . HIS A 1 139 ? -9.788 -5.277 -6.555 1.00 86.56 139 HIS A N 1
ATOM 1055 C CA . HIS A 1 139 ? -9.813 -6.603 -5.966 1.00 86.56 139 HIS A CA 1
ATOM 1056 C C . HIS A 1 139 ? -10.535 -7.572 -6.914 1.00 86.56 139 HIS A C 1
ATOM 1058 O O . HIS A 1 139 ? -11.682 -7.330 -7.282 1.00 86.56 139 HIS A O 1
ATOM 1064 N N . LEU A 1 140 ? -9.874 -8.661 -7.318 1.00 88.06 140 LEU A N 1
ATOM 1065 C CA . LEU A 1 140 ? -10.492 -9.691 -8.160 1.00 88.06 140 LEU A CA 1
ATOM 1066 C C . LEU A 1 140 ? -11.110 -10.795 -7.302 1.00 88.06 140 LEU A C 1
ATOM 1068 O O . LEU A 1 140 ? -12.247 -11.197 -7.525 1.00 88.06 140 LEU A O 1
ATOM 1072 N N . ASP A 1 141 ? -10.342 -11.300 -6.335 1.00 87.62 141 ASP A N 1
ATOM 1073 C CA . ASP A 1 141 ? -10.767 -12.328 -5.386 1.00 87.62 141 ASP A CA 1
ATOM 1074 C C . ASP A 1 141 ? -9.855 -12.340 -4.142 1.00 87.62 141 ASP A C 1
ATOM 1076 O O . ASP A 1 141 ? -8.846 -11.628 -4.124 1.00 87.62 141 ASP A O 1
ATOM 1080 N N . PRO A 1 142 ? -10.127 -13.177 -3.116 1.00 85.75 142 PRO A N 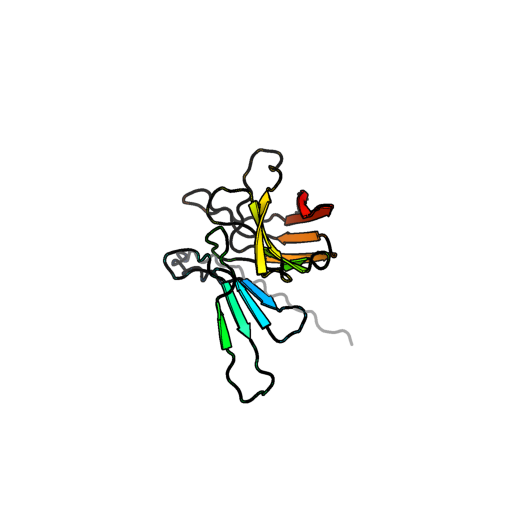1
ATOM 1081 C CA . PRO A 1 142 ? -9.380 -13.176 -1.854 1.00 85.75 142 PRO A CA 1
ATOM 1082 C C . PRO A 1 142 ? -7.861 -13.364 -1.960 1.00 85.75 142 PRO A C 1
ATOM 1084 O O . PRO A 1 142 ? -7.163 -13.181 -0.962 1.00 85.75 142 PRO A O 1
ATOM 1087 N N . THR A 1 143 ? -7.363 -13.783 -3.122 1.00 83.88 143 THR A N 1
ATOM 1088 C CA . THR A 1 143 ? -5.951 -14.011 -3.422 1.00 83.88 143 THR A CA 1
ATOM 1089 C C . THR A 1 143 ? -5.432 -13.169 -4.579 1.00 83.88 143 THR A C 1
ATOM 1091 O O . THR A 1 143 ? -4.243 -13.248 -4.863 1.00 83.88 143 THR A O 1
ATOM 1094 N N . ARG A 1 144 ? -6.264 -12.391 -5.275 1.00 86.19 144 ARG A N 1
ATOM 1095 C CA . ARG A 1 144 ? -5.861 -11.699 -6.502 1.00 86.19 144 ARG A CA 1
ATOM 1096 C C . ARG A 1 144 ? -6.300 -10.243 -6.520 1.00 86.19 144 ARG A C 1
ATOM 1098 O O . ARG A 1 144 ? -7.459 -9.923 -6.274 1.00 86.19 144 ARG A O 1
ATOM 1105 N N . ILE A 1 145 ? -5.369 -9.372 -6.891 1.00 86.56 145 ILE A N 1
ATOM 1106 C CA . ILE A 1 145 ? -5.608 -7.952 -7.162 1.00 86.56 145 ILE A CA 1
ATOM 1107 C C . ILE A 1 145 ? -5.184 -7.677 -8.599 1.00 86.56 145 ILE A C 1
ATOM 1109 O O . ILE A 1 145 ? -4.124 -8.124 -9.028 1.00 86.56 145 ILE A O 1
ATOM 1113 N N . MET A 1 146 ? -6.000 -6.936 -9.334 1.00 86.94 146 MET A N 1
ATOM 1114 C CA . MET A 1 146 ? -5.635 -6.395 -10.633 1.00 86.94 146 MET A CA 1
ATOM 1115 C C . MET A 1 146 ? -5.123 -4.973 -10.450 1.00 86.94 146 MET A C 1
ATOM 1117 O O . MET A 1 146 ? -5.765 -4.182 -9.771 1.00 86.94 146 MET A O 1
ATOM 1121 N N . VAL A 1 147 ? -3.986 -4.655 -11.057 1.00 85.81 147 VAL A N 1
ATOM 1122 C CA . VAL A 1 147 ? -3.408 -3.311 -11.111 1.00 85.81 147 VAL A CA 1
ATOM 1123 C C . VAL A 1 147 ? -3.519 -2.819 -12.544 1.00 85.81 147 VAL A C 1
ATOM 1125 O O . VAL A 1 147 ? -3.134 -3.533 -13.466 1.00 85.81 147 VAL A O 1
ATOM 1128 N N . VAL A 1 148 ? -4.058 -1.621 -12.744 1.00 87.88 148 VAL A N 1
ATOM 1129 C CA . VAL A 1 148 ? -4.304 -1.039 -14.064 1.00 87.88 148 VAL A CA 1
ATOM 1130 C C . VAL A 1 148 ? -3.583 0.296 -14.176 1.00 87.88 148 VAL A C 1
ATOM 1132 O O . VAL A 1 148 ? -3.684 1.165 -13.308 1.00 87.88 148 VAL A O 1
ATOM 1135 N N . GLY A 1 149 ? -2.867 0.459 -15.282 1.00 87.62 149 GLY A N 1
ATOM 1136 C CA . GLY A 1 149 ? -2.295 1.729 -15.693 1.00 87.62 149 GLY A CA 1
ATOM 1137 C C . GLY A 1 149 ? -1.195 2.270 -14.777 1.00 87.62 149 GLY A C 1
ATOM 1138 O O . GLY A 1 149 ? -0.383 1.516 -14.235 1.00 87.62 149 GLY A O 1
ATOM 1139 N N . GLY A 1 150 ? -1.156 3.590 -14.620 1.00 86.25 150 GLY A N 1
ATOM 1140 C CA . GLY A 1 150 ? -0.098 4.311 -13.914 1.00 86.25 150 GLY A CA 1
ATOM 1141 C C . GLY A 1 150 ? 1.027 4.752 -14.844 1.00 86.25 150 GLY A C 1
ATOM 1142 O O . GLY A 1 150 ? 0.900 4.706 -16.065 1.00 86.25 150 GLY A O 1
ATOM 1143 N N . HIS A 1 151 ? 2.133 5.197 -14.263 1.00 83.25 151 HIS A N 1
ATOM 1144 C CA . HIS A 1 151 ? 3.317 5.605 -15.006 1.00 83.25 151 HIS A CA 1
ATOM 1145 C C . HIS A 1 151 ? 4.574 4.943 -14.457 1.00 83.25 151 HIS A C 1
ATOM 1147 O O . HIS A 1 151 ? 4.709 4.743 -13.247 1.00 83.25 151 HIS A O 1
ATOM 1153 N N . GLN A 1 152 ? 5.493 4.616 -15.358 1.00 80.25 152 GLN A N 1
ATOM 1154 C CA . GLN A 1 152 ? 6.836 4.186 -15.010 1.00 80.25 152 GLN A CA 1
ATOM 1155 C C . GLN A 1 152 ? 7.762 5.393 -15.098 1.00 80.25 152 GLN A C 1
ATOM 1157 O O . GLN A 1 152 ? 7.863 6.026 -16.146 1.00 80.25 152 GLN A O 1
ATOM 1162 N N . GLN A 1 153 ? 8.440 5.718 -14.001 1.00 74.38 153 GLN A N 1
ATOM 1163 C CA . GLN A 1 153 ? 9.423 6.793 -13.997 1.00 74.38 153 GLN A CA 1
ATOM 1164 C C . GLN A 1 153 ? 10.801 6.230 -14.366 1.00 74.38 153 GLN A C 1
ATOM 1166 O O . GLN A 1 153 ? 11.550 5.811 -13.490 1.00 74.38 153 GLN A O 1
ATOM 1171 N N . ASP A 1 154 ? 11.135 6.220 -15.659 1.00 69.75 154 ASP A N 1
ATOM 1172 C CA . ASP A 1 154 ? 12.494 5.922 -16.129 1.00 69.75 154 ASP A CA 1
ATOM 1173 C C . ASP A 1 154 ? 13.214 7.228 -16.510 1.00 69.75 154 ASP A C 1
ATOM 1175 O O . ASP A 1 154 ? 13.155 7.722 -17.636 1.00 69.75 154 ASP A O 1
ATOM 1179 N N . GLY A 1 155 ? 13.838 7.867 -15.518 1.00 68.44 155 GLY A N 1
ATOM 1180 C CA . GLY A 1 155 ? 14.540 9.136 -15.714 1.00 68.44 155 GLY A CA 1
ATOM 1181 C C . GLY A 1 155 ? 13.606 10.340 -15.910 1.00 68.44 155 GLY A C 1
ATOM 1182 O O . GLY A 1 155 ? 12.731 10.596 -15.083 1.00 68.44 155 GLY A O 1
ATOM 1183 N N . SER A 1 156 ? 13.849 11.141 -16.957 1.00 58.25 156 SER A N 1
ATOM 1184 C CA . SER A 1 156 ? 13.181 12.438 -17.182 1.00 58.25 156 SER A CA 1
ATOM 1185 C C . SER A 1 156 ? 11.855 12.357 -17.943 1.00 58.25 156 SER A C 1
ATOM 1187 O O . SER A 1 156 ? 11.126 13.349 -17.982 1.00 58.25 156 SER A O 1
ATOM 1189 N N . LYS A 1 157 ? 11.519 11.205 -18.535 1.00 70.38 157 LYS A N 1
ATOM 1190 C CA . LYS A 1 157 ? 10.235 10.975 -19.207 1.00 70.38 157 LYS A CA 1
ATOM 1191 C C . LYS A 1 157 ? 9.534 9.799 -18.539 1.00 70.38 157 LYS A C 1
ATOM 1193 O O . LYS A 1 157 ? 10.050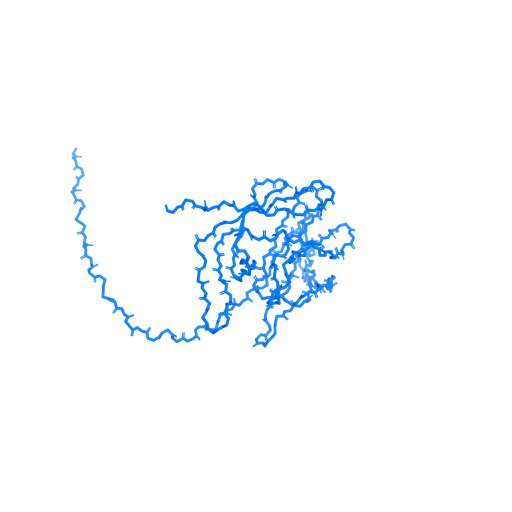 8.690 -18.529 1.00 70.38 157 LYS A O 1
ATOM 1198 N N . GLY A 1 158 ? 8.380 10.068 -17.933 1.00 74.44 158 GLY A N 1
ATOM 1199 C CA . GLY A 1 158 ? 7.522 9.013 -17.411 1.00 74.44 158 GLY A CA 1
ATOM 1200 C C . GLY A 1 158 ? 6.731 8.381 -18.552 1.00 74.44 158 GLY A C 1
ATOM 1201 O O . GLY A 1 158 ? 6.000 9.092 -19.239 1.00 74.44 158 GLY A O 1
ATOM 1202 N N . ASP A 1 159 ? 6.857 7.070 -18.740 1.00 84.19 159 ASP A N 1
ATOM 1203 C CA . ASP A 1 159 ? 6.036 6.335 -19.702 1.00 84.19 159 ASP A CA 1
ATOM 1204 C C . ASP A 1 159 ? 4.668 6.048 -19.081 1.00 84.19 159 ASP A C 1
ATOM 1206 O O . ASP A 1 159 ? 4.572 5.471 -17.992 1.00 84.19 159 ASP A O 1
ATOM 1210 N N . ILE A 1 160 ? 3.597 6.435 -19.781 1.00 85.31 160 ILE A N 1
ATOM 1211 C CA . ILE A 1 160 ? 2.232 6.064 -19.400 1.00 85.31 160 ILE A CA 1
ATOM 1212 C C . ILE A 1 160 ? 2.058 4.577 -19.679 1.00 85.31 160 ILE A C 1
ATOM 1214 O O . ILE A 1 160 ? 2.243 4.095 -20.797 1.00 85.31 160 ILE A O 1
ATOM 1218 N N . LEU A 1 161 ? 1.667 3.838 -18.651 1.00 83.75 161 LEU A N 1
ATOM 1219 C CA . LEU A 1 161 ? 1.408 2.420 -18.765 1.00 83.75 161 LEU A CA 1
ATOM 1220 C C . LEU A 1 161 ? -0.059 2.230 -19.146 1.00 83.75 161 LEU A C 1
ATOM 1222 O O . LEU A 1 161 ? -0.952 2.616 -18.405 1.00 83.75 161 LEU A O 1
ATOM 1226 N N . VAL A 1 162 ? -0.312 1.580 -20.280 1.00 84.69 162 VAL A N 1
ATOM 1227 C CA . VAL A 1 162 ? -1.655 1.124 -20.709 1.00 84.69 162 VAL A CA 1
ATOM 1228 C C . VAL A 1 162 ? -1.865 -0.365 -20.423 1.00 84.69 162 VAL A C 1
ATOM 1230 O O . VAL A 1 162 ? -2.636 -1.058 -21.072 1.00 84.69 162 VAL A O 1
ATOM 1233 N N . THR A 1 163 ? -1.098 -0.886 -19.472 1.00 82.56 163 THR A N 1
ATOM 1234 C CA . THR A 1 163 ? -1.034 -2.310 -19.152 1.00 82.56 163 THR A CA 1
ATOM 1235 C C . THR A 1 163 ? -1.746 -2.616 -17.846 1.00 82.56 163 THR A C 1
ATOM 1237 O O . THR A 1 163 ? -1.844 -1.772 -16.949 1.00 82.56 163 THR A O 1
ATOM 1240 N N . THR A 1 164 ? -2.169 -3.868 -17.741 1.00 85.56 164 THR A N 1
ATOM 1241 C CA . THR A 1 164 ? -2.784 -4.461 -16.561 1.00 85.56 164 THR A CA 1
ATOM 1242 C C . THR A 1 164 ? -1.863 -5.548 -16.009 1.00 85.56 164 THR A C 1
ATOM 1244 O O . THR A 1 164 ? -1.203 -6.241 -16.777 1.00 85.56 164 THR A O 1
ATOM 1247 N N . ASP A 1 165 ? -1.801 -5.721 -14.693 1.00 83.19 165 ASP A N 1
ATOM 1248 C CA . ASP A 1 165 ? -1.123 -6.858 -14.061 1.00 83.19 165 ASP A CA 1
ATOM 1249 C C . ASP A 1 165 ? -2.023 -7.502 -13.017 1.00 83.19 165 ASP A C 1
ATOM 1251 O O . ASP A 1 165 ? -2.848 -6.830 -12.400 1.00 83.19 165 ASP A O 1
ATOM 1255 N N . ILE A 1 166 ? -1.831 -8.800 -12.775 1.00 84.69 166 ILE A N 1
ATOM 1256 C CA . ILE A 1 166 ? -2.528 -9.517 -11.711 1.00 84.69 166 ILE A CA 1
ATOM 1257 C C . ILE A 1 166 ? -1.517 -9.932 -10.642 1.00 84.69 166 ILE A C 1
ATOM 1259 O O . ILE A 1 166 ? -0.638 -10.772 -10.846 1.00 84.69 166 ILE A O 1
ATOM 1263 N N . LEU A 1 167 ? -1.674 -9.359 -9.456 1.00 82.12 167 LEU A N 1
ATOM 1264 C CA . LEU A 1 167 ? -0.947 -9.732 -8.254 1.00 82.12 167 LEU A CA 1
ATOM 1265 C C . LEU A 1 167 ? -1.664 -10.912 -7.612 1.00 82.12 167 LEU A C 1
ATOM 1267 O O . LEU A 1 167 ? -2.782 -10.761 -7.129 1.00 82.12 167 LEU A O 1
ATOM 1271 N N . THR A 1 168 ? -1.033 -12.085 -7.608 1.00 82.25 168 THR A N 1
ATOM 1272 C CA . THR A 1 168 ? -1.580 -13.294 -6.986 1.00 82.25 168 THR A CA 1
ATOM 1273 C C . THR A 1 168 ? -0.836 -13.607 -5.697 1.00 82.25 168 THR A C 1
ATOM 1275 O O . THR A 1 168 ? 0.375 -13.811 -5.681 1.00 82.25 168 THR A O 1
ATOM 1278 N N . GLN A 1 169 ? -1.567 -13.699 -4.601 1.00 79.31 169 GLN A N 1
ATOM 1279 C CA . GLN A 1 169 ? -1.070 -14.186 -3.333 1.00 79.31 169 GLN A CA 1
ATOM 1280 C C . GLN A 1 169 ? -1.033 -15.710 -3.334 1.00 79.31 169 GLN A C 1
ATOM 1282 O O . GLN A 1 169 ? -2.057 -16.386 -3.437 1.00 79.31 169 GLN A O 1
ATOM 1287 N N . LEU A 1 170 ? 0.170 -16.252 -3.196 1.00 79.50 170 LEU A N 1
ATOM 1288 C CA . LEU A 1 170 ? 0.409 -17.677 -3.074 1.00 79.50 170 LEU A CA 1
ATOM 1289 C C . LEU A 1 170 ? 0.340 -18.121 -1.599 1.00 79.50 170 LEU A C 1
ATOM 1291 O O . LEU A 1 170 ? 0.502 -17.308 -0.676 1.00 79.50 170 LEU A O 1
ATOM 1295 N N . PRO A 1 171 ? 0.133 -19.427 -1.346 1.00 74.81 171 PRO A N 1
ATOM 1296 C CA . PRO A 1 171 ? 0.298 -20.006 -0.017 1.00 74.81 171 PRO A CA 1
ATOM 1297 C C . PRO A 1 171 ? 1.658 -19.651 0.609 1.00 74.81 171 PRO A C 1
ATOM 1299 O 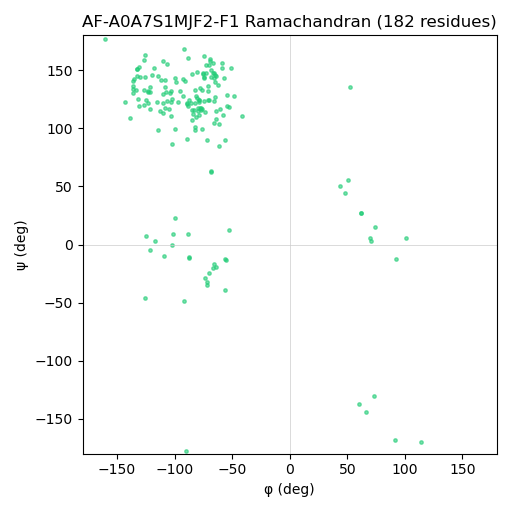O . PRO A 1 171 ? 2.644 -19.401 -0.084 1.00 74.81 171 PRO A O 1
ATOM 1302 N N . GLY A 1 172 ? 1.713 -19.594 1.942 1.00 69.94 172 GLY A N 1
ATOM 1303 C CA . GLY A 1 172 ? 2.933 -19.189 2.654 1.00 69.94 172 GLY A CA 1
ATOM 1304 C C . GLY A 1 172 ? 3.223 -17.686 2.588 1.00 69.94 172 GLY A C 1
ATOM 1305 O O . GLY A 1 172 ? 4.322 -17.252 2.920 1.00 69.94 172 GLY A O 1
ATOM 1306 N N . ALA A 1 173 ? 2.229 -16.883 2.187 1.00 62.16 173 ALA A N 1
ATOM 1307 C CA . ALA A 1 173 ? 2.308 -15.426 2.156 1.00 62.16 173 ALA A CA 1
ATOM 1308 C C . ALA A 1 173 ? 3.396 -14.883 1.206 1.00 62.16 173 ALA A C 1
ATOM 1310 O O . ALA A 1 173 ? 3.922 -13.791 1.428 1.00 62.16 173 ALA A O 1
ATOM 1311 N N . SER A 1 174 ? 3.728 -15.649 0.166 1.00 66.25 174 SER A N 1
ATOM 1312 C CA . SER A 1 174 ? 4.489 -15.160 -0.981 1.00 66.25 174 SER A CA 1
ATOM 1313 C C . SER A 1 174 ? 3.528 -14.512 -1.982 1.00 66.25 174 SER A C 1
ATOM 1315 O O . SER A 1 174 ? 2.369 -14.912 -2.092 1.00 66.25 174 SER A O 1
ATOM 1317 N N . LEU A 1 175 ? 3.976 -13.480 -2.688 1.00 68.19 175 LEU A N 1
ATOM 1318 C CA . LEU A 1 175 ? 3.229 -12.875 -3.785 1.00 68.19 175 LEU A CA 1
ATOM 1319 C C . LEU A 1 175 ? 3.912 -13.271 -5.088 1.00 68.19 175 LEU A C 1
ATOM 1321 O O . LEU A 1 175 ? 5.125 -13.142 -5.236 1.00 68.19 175 LEU A O 1
ATOM 1325 N N . LYS A 1 176 ? 3.125 -13.739 -6.048 1.00 71.06 176 LYS A N 1
ATOM 1326 C CA . LYS A 1 176 ? 3.553 -13.936 -7.425 1.00 71.06 176 LYS A CA 1
ATOM 1327 C C . LYS A 1 176 ? 2.754 -12.996 -8.305 1.00 71.06 176 LYS A C 1
ATOM 1329 O O . LYS A 1 176 ? 1.528 -13.056 -8.346 1.00 71.06 176 LYS A O 1
ATOM 1334 N N . MET A 1 177 ? 3.454 -12.147 -9.041 1.00 65.44 177 MET A N 1
ATOM 1335 C CA . MET A 1 177 ? 2.825 -11.414 -10.128 1.00 65.44 177 MET A CA 1
ATOM 1336 C C . MET A 1 177 ? 2.696 -12.346 -11.321 1.00 65.44 177 MET A C 1
ATOM 1338 O O . MET A 1 177 ? 3.681 -12.935 -11.769 1.00 65.44 177 MET A O 1
ATOM 1342 N N . ALA A 1 178 ? 1.477 -12.493 -11.815 1.00 64.50 178 ALA A N 1
ATOM 1343 C CA . ALA A 1 178 ? 1.232 -13.034 -13.133 1.00 64.50 178 ALA A CA 1
ATOM 1344 C C . ALA A 1 178 ? 0.860 -11.850 -14.019 1.00 64.50 178 ALA A C 1
ATOM 1346 O O . ALA A 1 178 ? -0.127 -11.152 -13.783 1.00 64.50 178 ALA A O 1
ATOM 1347 N N . PHE A 1 179 ? 1.691 -11.596 -15.020 1.00 62.22 179 PHE A N 1
ATOM 1348 C CA . PHE A 1 179 ? 1.344 -10.628 -16.037 1.00 62.22 179 PHE A CA 1
ATOM 1349 C C . PHE A 1 179 ? 0.321 -11.250 -16.980 1.00 62.22 179 PHE A C 1
ATOM 1351 O O . PHE A 1 179 ? 0.513 -12.367 -17.461 1.00 62.22 179 PHE A O 1
ATOM 1358 N N . ALA A 1 180 ? -0.733 -10.502 -17.260 1.00 55.88 180 ALA A N 1
ATOM 1359 C CA . ALA A 1 180 ? -1.532 -10.704 -18.446 1.00 55.88 180 ALA A CA 1
ATOM 1360 C C . ALA A 1 180 ? -1.504 -9.367 -19.179 1.00 55.88 180 ALA A C 1
ATOM 1362 O O . ALA A 1 180 ? -1.891 -8.358 -18.594 1.00 55.88 180 ALA A O 1
ATOM 1363 N N . GLU A 1 181 ? -1.027 -9.340 -20.426 1.00 54.91 181 GLU A N 1
ATOM 1364 C CA . GLU A 1 181 ? -1.350 -8.209 -21.295 1.00 54.91 181 GLU A CA 1
ATOM 1365 C C . GLU A 1 181 ? -2.875 -8.070 -21.274 1.00 54.91 181 GLU A C 1
ATOM 1367 O O . GLU A 1 181 ? -3.591 -9.022 -21.591 1.00 54.91 181 GLU A O 1
ATOM 1372 N N . GLY A 1 182 ? -3.367 -6.921 -20.804 1.00 51.38 182 GLY A N 1
ATOM 1373 C CA . GLY A 1 182 ? -4.784 -6.604 -20.920 1.00 51.38 182 GLY A CA 1
ATOM 1374 C C . GLY A 1 182 ? -5.187 -6.611 -22.401 1.00 51.38 182 GLY A C 1
ATOM 1375 O O . GLY A 1 182 ? -4.317 -6.442 -23.264 1.00 51.38 182 GLY A O 1
ATOM 1376 N N . PRO A 1 183 ? -6.474 -6.824 -22.720 1.00 52.31 183 PRO A N 1
ATOM 1377 C CA . PRO A 1 183 ? -6.947 -6.672 -24.092 1.00 52.31 183 PRO A CA 1
ATOM 1378 C C . PRO A 1 183 ? -6.562 -5.275 -24.605 1.00 52.31 183 PRO A C 1
ATOM 1380 O O . PRO A 1 183 ? -6.775 -4.286 -23.902 1.00 52.31 183 PRO A O 1
ATOM 1383 N N . ARG A 1 184 ? -5.931 -5.231 -25.784 1.00 52.62 184 ARG A N 1
ATOM 1384 C CA . ARG A 1 184 ? -5.614 -3.987 -26.497 1.00 52.62 184 ARG A CA 1
ATOM 1385 C C . ARG A 1 184 ? -6.845 -3.463 -27.218 1.00 52.62 184 ARG A C 1
ATOM 1387 O O . ARG A 1 184 ? -7.613 -4.315 -27.722 1.00 52.62 184 ARG A O 1
#

Nearest PDB structures (foldseek):
  4yy8-assembly1_A  TM=7.832E-01  e=3.986E-05  Plasmodium falciparum
  7on7-assembly1_A  TM=7.872E-01  e=1.448E-04  synthetic construct
  4zgc-assembly1_A  TM=7.826E-01  e=1.306E-04  Plasmodium falciparum
  8pjs-assembly1_A  TM=6.663E-01  e=5.159E-05  synthetic construct
  8qca-assembly1_C  TM=5.233E-01  e=3.887E-01  Saccharomyces cerevisiae